Protein AF-A0A7S2YYC4-F1 (afdb_monomer_lite)

pLDDT: mean 82.04, std 24.03, range [25.41, 98.5]

InterPro domains:
  IPR001333 Peptidase M32, carboxypeptidase Taq [PF02074] (54-219)
  IPR001333 Peptidase M32, carboxypeptidase Taq [PS52034] (47-220)
  IPR001333 Peptidase M32, carboxypeptidase Taq [PTHR34217] (48-219)

Structure (mmCIF, N/CA/C/O backbone):
data_AF-A0A7S2YYC4-F1
#
_entry.id   AF-A0A7S2YYC4-F1
#
loop_
_atom_site.group_PDB
_atom_site.id
_atom_site.type_symbol
_atom_site.label_atom_id
_atom_site.label_alt_id
_atom_site.label_comp_id
_atom_site.label_asym_id
_atom_site.label_entity_id
_atom_site.label_seq_id
_atom_site.pdbx_PDB_ins_code
_atom_site.Cartn_x
_atom_site.Cartn_y
_atom_site.Cartn_z
_atom_site.occupancy
_atom_site.B_iso_or_equiv
_atom_site.auth_seq_id
_atom_site.auth_comp_id
_atom_site.auth_asym_id
_atom_site.auth_atom_id
_atom_site.pdbx_PDB_model_num
ATOM 1 N N . VAL A 1 1 ? 45.927 23.147 9.021 1.00 36.34 1 VAL A N 1
ATOM 2 C CA . VAL A 1 1 ? 46.409 24.512 9.359 1.00 36.34 1 VAL A CA 1
ATOM 3 C C . VAL A 1 1 ? 45.227 25.471 9.289 1.00 36.34 1 VAL A C 1
ATOM 5 O O . VAL A 1 1 ? 44.329 25.229 8.495 1.00 36.34 1 VAL A O 1
ATOM 8 N N . MET A 1 2 ? 45.179 26.473 10.170 1.00 29.84 2 MET A N 1
ATOM 9 C CA . MET A 1 2 ? 44.038 27.381 10.379 1.00 29.84 2 MET A CA 1
ATOM 10 C C . MET A 1 2 ? 43.649 28.189 9.128 1.00 29.84 2 MET A C 1
ATOM 12 O O . MET A 1 2 ? 44.535 28.667 8.423 1.00 29.84 2 MET A O 1
ATOM 16 N N . ARG A 1 3 ? 42.357 28.521 8.991 1.00 30.14 3 ARG A N 1
ATOM 17 C CA . ARG A 1 3 ? 41.857 29.881 9.302 1.00 30.14 3 ARG A CA 1
ATOM 18 C C . ARG A 1 3 ? 40.328 29.935 9.373 1.00 30.14 3 ARG A C 1
ATOM 20 O O . ARG A 1 3 ? 39.638 29.470 8.475 1.00 30.14 3 ARG A O 1
ATOM 27 N N . LEU A 1 4 ? 39.828 30.546 10.447 1.00 29.12 4 LEU A N 1
ATOM 28 C CA . LEU A 1 4 ? 38.462 31.057 10.536 1.00 29.12 4 LEU A CA 1
ATOM 29 C C . LEU A 1 4 ? 38.316 32.258 9.588 1.00 29.12 4 LEU A C 1
ATOM 31 O O . LEU A 1 4 ? 39.296 32.967 9.365 1.00 29.12 4 LEU A O 1
ATOM 35 N N . HIS A 1 5 ? 37.087 32.563 9.172 1.00 33.62 5 HIS A N 1
ATOM 36 C CA . HIS A 1 5 ? 36.616 33.949 9.142 1.00 33.62 5 HIS A CA 1
ATOM 37 C C . HIS A 1 5 ? 35.210 34.019 9.739 1.00 33.62 5 HIS A C 1
ATOM 39 O O . HIS A 1 5 ? 34.365 33.165 9.485 1.00 33.62 5 HIS A O 1
ATOM 45 N N . CYS A 1 6 ? 35.007 35.029 10.578 1.00 26.53 6 CYS A N 1
ATOM 46 C CA . CYS A 1 6 ? 33.768 35.329 11.280 1.00 26.53 6 CYS A CA 1
ATOM 47 C C . CYS A 1 6 ? 33.221 36.646 10.724 1.00 26.53 6 CYS A C 1
ATOM 49 O O . CYS A 1 6 ? 33.998 37.579 10.528 1.00 26.53 6 CYS A O 1
ATOM 51 N N . VAL A 1 7 ? 31.907 36.733 10.511 1.00 32.28 7 VAL A N 1
ATOM 52 C CA . VAL A 1 7 ? 31.201 38.004 10.304 1.00 32.28 7 VAL A CA 1
ATOM 53 C C . VAL A 1 7 ? 29.908 37.958 11.116 1.00 32.28 7 VAL A C 1
ATOM 55 O O . VAL A 1 7 ? 28.999 37.188 10.819 1.00 32.28 7 VAL A O 1
ATOM 58 N N . ALA A 1 8 ? 29.854 38.780 12.161 1.00 29.33 8 ALA A N 1
ATOM 59 C CA . ALA A 1 8 ? 28.621 39.197 12.828 1.00 29.33 8 ALA A CA 1
ATOM 60 C C . ALA A 1 8 ? 28.093 40.471 12.112 1.00 29.33 8 ALA A C 1
ATOM 62 O O . ALA A 1 8 ? 28.778 40.987 11.234 1.00 29.33 8 ALA A O 1
ATOM 63 N N . THR A 1 9 ? 26.928 41.076 12.344 1.00 29.73 9 THR A N 1
ATOM 64 C CA . THR A 1 9 ? 25.902 41.070 13.410 1.00 29.73 9 THR A CA 1
ATOM 65 C C . THR A 1 9 ? 24.677 41.790 12.821 1.00 29.73 9 THR A C 1
ATOM 67 O O . THR A 1 9 ? 24.881 42.760 12.095 1.00 29.73 9 THR A O 1
ATOM 70 N N . ALA A 1 10 ? 23.443 41.465 13.230 1.00 28.61 10 ALA A N 1
ATOM 71 C CA . ALA A 1 10 ? 22.351 42.455 13.271 1.00 28.61 10 ALA A CA 1
ATOM 72 C C . ALA A 1 10 ? 21.229 42.022 14.234 1.00 28.61 10 ALA A C 1
ATOM 74 O O . ALA A 1 10 ? 20.498 41.072 13.970 1.00 28.61 10 ALA A O 1
ATOM 75 N N . THR A 1 11 ? 21.091 42.731 15.354 1.00 32.44 11 THR A N 1
ATOM 76 C CA . THR A 1 11 ? 20.020 42.564 16.353 1.00 32.44 11 THR A CA 1
ATOM 77 C C . THR A 1 11 ? 18.999 43.693 16.273 1.00 32.44 11 THR A C 1
ATOM 79 O O . THR A 1 11 ? 19.399 44.848 16.375 1.00 32.44 11 THR A O 1
ATOM 82 N N . THR A 1 12 ? 17.706 43.363 16.261 1.00 33.41 12 THR A N 1
ATOM 83 C CA . THR A 1 12 ? 16.570 44.179 16.752 1.00 33.41 12 THR A CA 1
ATOM 84 C C . THR A 1 12 ? 15.340 43.263 16.883 1.00 33.41 12 THR A C 1
ATOM 86 O O . THR A 1 12 ? 15.247 42.269 16.174 1.00 33.41 12 THR A O 1
ATOM 89 N N . ALA A 1 13 ? 14.327 43.510 17.716 1.00 30.62 13 ALA A N 1
ATOM 90 C CA . ALA A 1 13 ? 14.263 44.098 19.059 1.00 30.62 13 ALA A CA 1
ATOM 91 C C . ALA A 1 13 ? 12.915 43.639 19.670 1.00 30.62 13 ALA A C 1
ATOM 93 O O . ALA A 1 13 ? 11.913 43.599 18.958 1.00 30.62 13 ALA A O 1
ATOM 94 N N . TRP A 1 14 ? 12.860 43.285 20.959 1.00 25.41 14 TRP A N 1
ATOM 95 C CA . TRP A 1 14 ? 11.642 42.764 21.608 1.00 25.41 14 TRP A CA 1
ATOM 96 C C . TRP A 1 14 ? 11.143 43.736 22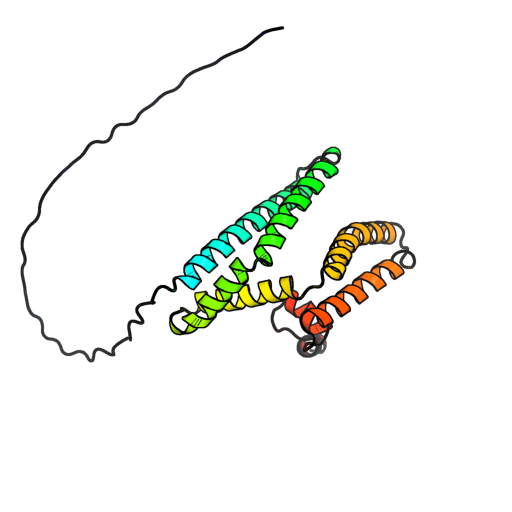.683 1.00 25.41 14 TRP A C 1
ATOM 98 O O . TRP A 1 14 ? 11.803 43.900 23.706 1.00 25.41 14 TRP A O 1
ATOM 108 N N . ALA A 1 15 ? 9.993 44.381 22.458 1.00 32.22 15 ALA A N 1
ATOM 109 C CA . ALA A 1 15 ? 9.265 45.152 23.472 1.00 32.22 15 ALA A CA 1
ATOM 110 C C . ALA A 1 15 ? 7.799 45.387 23.055 1.00 32.22 15 ALA A C 1
ATOM 112 O O . ALA A 1 15 ? 7.530 45.822 21.939 1.00 32.22 15 ALA A O 1
ATOM 113 N N . GLY A 1 16 ? 6.857 45.138 23.969 1.00 31.20 16 GLY A N 1
ATOM 114 C CA . GLY A 1 16 ? 5.421 45.380 23.780 1.00 31.20 16 GLY A CA 1
ATOM 115 C C . GLY A 1 16 ? 4.655 45.080 25.071 1.00 31.20 16 GLY A C 1
ATOM 116 O O . GLY A 1 16 ? 4.413 43.920 25.396 1.00 31.20 16 GLY A O 1
ATOM 117 N N . THR A 1 17 ? 4.357 46.117 25.856 1.00 34.78 17 THR A N 1
ATOM 118 C CA . THR A 1 17 ? 4.034 45.991 27.292 1.00 34.78 17 THR A CA 1
ATOM 119 C C . THR A 1 17 ? 2.526 46.036 27.604 1.00 34.78 17 THR A C 1
ATOM 121 O O . THR A 1 17 ? 1.712 46.509 26.819 1.00 34.78 17 THR A O 1
ATOM 124 N N . ARG A 1 18 ? 2.170 45.525 28.791 1.00 36.78 18 ARG A N 1
ATOM 125 C CA . ARG A 1 18 ? 0.820 45.314 29.360 1.00 36.78 18 ARG A CA 1
ATOM 126 C C . ARG A 1 18 ? -0.117 46.543 29.383 1.00 36.78 18 ARG A C 1
ATOM 128 O O . ARG A 1 18 ? 0.307 47.623 29.781 1.00 36.78 18 ARG A O 1
ATOM 135 N N . ALA A 1 19 ? -1.420 46.295 29.182 1.00 31.44 19 ALA A N 1
ATOM 136 C CA . ALA A 1 19 ? -2.554 47.135 29.618 1.00 31.44 19 ALA A CA 1
ATOM 137 C C . ALA A 1 19 ? -3.697 46.257 30.211 1.00 31.44 19 ALA A C 1
ATOM 139 O O . ALA A 1 19 ? -3.603 45.030 30.154 1.00 31.44 19 ALA A O 1
ATOM 140 N N . VAL A 1 20 ? -4.679 46.843 30.926 1.00 34.19 20 VAL A N 1
ATOM 141 C CA . VAL A 1 20 ? -5.130 46.258 32.220 1.00 34.19 20 VAL A CA 1
ATOM 142 C C . VAL A 1 20 ? -6.570 46.652 32.698 1.00 34.19 20 VAL A C 1
ATOM 144 O O . VAL A 1 20 ? -6.900 47.830 32.694 1.00 34.19 20 VAL A O 1
ATOM 147 N N . LEU A 1 21 ? -7.333 45.671 33.247 1.00 30.92 21 LEU A N 1
ATOM 148 C CA . LEU A 1 21 ? -8.484 45.732 34.216 1.00 30.92 21 LEU A CA 1
ATOM 149 C C . LEU A 1 21 ? -9.978 46.003 33.830 1.00 30.92 21 LEU A C 1
ATOM 151 O O . LEU A 1 21 ? -10.300 46.961 33.147 1.00 30.92 21 LEU A O 1
ATOM 155 N N . ARG A 1 22 ? -10.854 45.229 34.531 1.00 31.64 22 ARG A N 1
ATOM 156 C CA . ARG A 1 22 ? -12.255 45.454 35.037 1.00 31.64 22 ARG A CA 1
ATOM 157 C C . ARG A 1 22 ? -13.389 45.666 33.997 1.00 31.64 22 ARG A C 1
ATOM 159 O O . ARG A 1 22 ? -13.248 46.480 33.107 1.00 31.64 22 ARG A O 1
ATOM 166 N N . SER A 1 23 ? -14.516 44.931 33.969 1.00 32.03 23 SER A N 1
ATOM 167 C CA . SER A 1 23 ? -15.493 44.422 34.978 1.00 32.03 23 SER A CA 1
ATOM 168 C C . SER A 1 23 ? -16.627 45.403 35.334 1.00 32.03 23 SER A C 1
ATOM 170 O O . SER A 1 23 ? -16.344 46.391 36.005 1.00 32.03 23 SER A O 1
ATOM 172 N N . ALA A 1 24 ? -17.885 45.086 34.950 1.00 33.00 24 ALA A N 1
ATOM 173 C CA . ALA A 1 24 ? -19.096 45.063 35.811 1.00 33.00 24 ALA A CA 1
ATOM 174 C C . ALA A 1 24 ? -20.453 45.040 35.044 1.00 33.00 24 ALA A C 1
ATOM 176 O O . ALA A 1 24 ? -20.577 45.585 33.955 1.00 33.00 24 ALA A O 1
ATOM 177 N N . ALA A 1 25 ? -21.478 44.500 35.725 1.00 32.34 25 ALA A N 1
ATOM 178 C CA . ALA A 1 25 ? -22.917 44.836 35.662 1.00 32.34 25 ALA A CA 1
ATOM 179 C C . ALA A 1 25 ? -23.814 44.438 34.453 1.00 32.34 25 ALA A C 1
ATOM 181 O O . ALA A 1 25 ? -23.958 45.135 33.456 1.00 32.34 25 ALA A O 1
ATOM 182 N N . THR A 1 26 ? -24.569 43.359 34.693 1.00 35.62 26 THR A N 1
ATOM 183 C CA . THR A 1 26 ? -26.006 43.137 34.402 1.00 35.62 26 THR A CA 1
ATOM 184 C C . THR A 1 26 ? -26.870 44.284 33.856 1.00 35.62 26 THR A C 1
ATOM 186 O O . THR A 1 26 ? -26.987 45.322 34.500 1.00 35.62 26 THR A O 1
ATOM 189 N N . LEU A 1 27 ? -27.733 43.944 32.887 1.00 33.28 27 LEU A N 1
ATOM 190 C CA . LEU A 1 27 ? -29.157 44.324 32.891 1.00 33.28 27 LEU A CA 1
ATOM 191 C C . LEU A 1 27 ? -30.015 43.217 32.243 1.00 33.28 27 LEU A C 1
ATOM 193 O O . LEU A 1 27 ? -29.684 42.702 31.178 1.00 33.28 27 LEU A O 1
ATOM 197 N N . ARG A 1 28 ? -31.127 42.838 32.890 1.00 35.00 28 ARG A N 1
ATOM 198 C CA . ARG A 1 28 ? -32.171 41.988 32.285 1.00 35.00 28 ARG A CA 1
ATOM 199 C C . ARG A 1 28 ? -33.061 42.857 31.398 1.00 35.00 28 ARG A C 1
ATOM 201 O O . ARG A 1 28 ? -33.420 43.949 31.828 1.00 35.00 28 ARG A O 1
ATOM 208 N N . ASN A 1 29 ? -33.584 42.309 30.300 1.00 34.03 29 ASN A N 1
ATOM 209 C CA . ASN A 1 29 ? -35.021 42.452 30.061 1.00 34.03 29 ASN A CA 1
ATOM 210 C C . ASN A 1 29 ? -35.627 41.326 29.215 1.00 34.03 29 ASN A C 1
ATOM 212 O O . ASN A 1 29 ? -34.929 40.545 28.574 1.00 34.03 29 ASN A O 1
ATOM 216 N N . ASN A 1 30 ? -36.944 41.196 29.342 1.00 41.22 30 ASN A N 1
ATOM 217 C CA . ASN A 1 30 ? -37.712 39.981 29.097 1.00 41.22 30 ASN A CA 1
ATOM 218 C C . ASN A 1 30 ? -38.560 40.108 27.823 1.00 41.22 30 ASN A C 1
ATOM 220 O O . ASN A 1 30 ? -39.430 40.973 27.764 1.00 41.22 30 ASN A O 1
ATOM 224 N N . VAL A 1 31 ? -38.364 39.223 26.840 1.00 39.03 31 VAL A N 1
ATOM 225 C CA . VAL A 1 31 ? -39.266 39.091 25.684 1.00 39.03 31 VAL A CA 1
ATOM 226 C C . VAL A 1 31 ? -39.695 37.634 25.545 1.00 39.03 31 VAL A C 1
ATOM 228 O O . VAL A 1 31 ? -38.980 36.796 24.999 1.00 39.03 31 VAL A O 1
ATOM 231 N N . ARG A 1 32 ? -40.905 37.334 26.029 1.00 42.84 32 ARG A N 1
ATOM 232 C CA . ARG A 1 32 ? -41.614 36.100 25.682 1.00 42.84 32 ARG A CA 1
ATOM 233 C C . ARG A 1 32 ? -42.091 36.201 24.234 1.00 42.84 32 ARG A C 1
ATOM 235 O O . ARG A 1 32 ? -42.957 37.014 23.935 1.00 42.84 32 ARG A O 1
ATOM 242 N N . SER A 1 33 ? -41.590 35.331 23.366 1.00 40.22 33 SER A N 1
ATOM 243 C CA . SER A 1 33 ? -42.214 35.041 22.076 1.00 40.22 33 SER A CA 1
ATOM 244 C C . SER A 1 33 ? -42.166 33.539 21.842 1.00 40.22 33 SER A C 1
ATOM 246 O O . SER A 1 33 ? -41.090 32.942 21.802 1.00 40.22 33 SER A O 1
ATOM 248 N N . GLY A 1 34 ? -43.341 32.917 21.757 1.00 46.34 34 GLY A N 1
ATOM 249 C CA . GLY A 1 34 ? -43.451 31.493 21.483 1.00 46.34 34 GLY A CA 1
ATOM 250 C C . GLY A 1 34 ? -42.985 31.195 20.064 1.00 46.34 34 GLY A C 1
ATOM 251 O O . GLY A 1 34 ? -43.610 31.617 19.095 1.00 46.34 34 GLY A O 1
ATOM 252 N N . ARG A 1 35 ? -41.911 30.420 19.940 1.00 40.19 35 ARG A N 1
ATOM 253 C CA . ARG A 1 35 ? -41.605 29.653 18.734 1.00 40.19 35 ARG A CA 1
ATOM 254 C C . ARG A 1 35 ? -41.469 28.201 19.146 1.00 40.19 35 ARG A C 1
ATOM 256 O O . ARG A 1 35 ? -40.849 27.916 20.170 1.00 40.19 35 ARG A O 1
ATOM 263 N N . HIS A 1 36 ? -42.030 27.296 18.348 1.00 37.94 36 HIS A N 1
ATOM 264 C CA . HIS A 1 36 ? -41.723 25.879 18.472 1.00 37.94 36 HIS A CA 1
ATOM 265 C C . HIS A 1 36 ? -40.222 25.710 18.257 1.00 37.94 36 HIS A C 1
ATOM 267 O O . HIS A 1 36 ? -39.730 25.784 17.131 1.00 37.94 36 HIS A O 1
ATOM 273 N N . PHE A 1 37 ? -39.495 25.519 19.355 1.00 40.72 37 PHE A N 1
ATOM 274 C CA . PHE A 1 37 ? -38.118 25.076 19.309 1.00 40.72 37 PHE A CA 1
ATOM 275 C C . PHE A 1 37 ? -38.171 23.621 18.854 1.00 40.72 37 PHE A C 1
ATOM 277 O O . PHE A 1 37 ? -38.292 22.707 19.669 1.00 40.72 37 PHE A O 1
ATOM 284 N N . VAL A 1 38 ? -38.145 23.410 17.532 1.00 46.41 38 VAL A N 1
ATOM 285 C CA . VAL A 1 38 ? -37.689 22.136 16.984 1.00 46.41 38 VAL A CA 1
ATOM 286 C C . VAL A 1 38 ? -36.325 21.946 17.613 1.00 46.41 38 VAL A C 1
ATOM 288 O O . VAL A 1 38 ? -35.406 22.717 17.341 1.00 46.41 38 VAL A O 1
ATOM 291 N N . ALA A 1 39 ? -36.234 20.995 18.537 1.00 39.16 39 ALA A N 1
ATOM 292 C CA . ALA A 1 39 ? -34.983 20.668 19.175 1.00 39.16 39 ALA A CA 1
ATOM 293 C C . ALA A 1 39 ? -34.106 20.034 18.100 1.00 39.16 39 ALA A C 1
ATOM 295 O O . ALA A 1 39 ? -34.096 18.814 17.935 1.00 39.16 39 ALA A O 1
ATOM 296 N N . THR A 1 40 ? -33.377 20.876 17.361 1.00 43.28 40 THR A N 1
ATOM 297 C CA . THR A 1 40 ? -32.161 20.471 16.674 1.00 43.28 40 THR A CA 1
ATOM 298 C C . THR A 1 40 ? -31.332 19.828 17.761 1.00 43.28 40 THR A C 1
ATOM 300 O O . THR A 1 40 ? -30.818 20.517 18.647 1.00 43.28 40 THR A O 1
ATOM 303 N N . ARG A 1 41 ? -31.329 18.494 17.778 1.00 44.22 41 ARG A N 1
ATOM 304 C CA . ARG A 1 41 ? -30.607 17.716 18.767 1.00 44.22 41 ARG A CA 1
ATOM 305 C C . ARG A 1 41 ? -29.158 18.102 18.556 1.00 44.22 41 ARG A C 1
ATOM 307 O O . ARG A 1 41 ? -28.543 17.652 17.595 1.00 44.22 41 ARG A O 1
ATOM 314 N N . SER A 1 42 ? -28.656 18.985 19.416 1.00 44.97 42 SER A N 1
ATOM 315 C CA . SER A 1 42 ? -27.232 19.227 19.528 1.00 44.97 42 SER A CA 1
ATOM 316 C C . SER A 1 42 ? -26.666 17.901 19.997 1.00 44.97 42 SER A C 1
ATOM 318 O O . SER A 1 42 ? -26.679 17.580 21.186 1.00 44.97 42 SER A O 1
ATOM 320 N N . VAL A 1 43 ? -26.279 17.077 19.025 1.00 50.16 43 VAL A N 1
ATOM 321 C CA . VAL A 1 43 ? -25.333 16.004 19.243 1.00 50.16 43 VAL A CA 1
ATOM 322 C C . VAL A 1 43 ? -24.064 16.755 19.594 1.00 50.16 43 VAL A C 1
ATOM 324 O O . VAL A 1 43 ? -23.311 17.183 18.723 1.00 50.16 43 VAL A O 1
ATOM 327 N N . ALA A 1 44 ? -23.906 17.026 20.890 1.00 43.91 44 ALA A N 1
ATOM 328 C CA . ALA A 1 44 ? -22.631 17.419 21.435 1.00 43.91 44 ALA A CA 1
ATOM 329 C C . ALA A 1 44 ? -21.693 16.282 21.046 1.00 43.91 44 ALA A C 1
ATOM 331 O O . ALA A 1 44 ? -21.815 15.189 21.595 1.00 43.91 44 ALA A O 1
ATOM 332 N N . MET A 1 45 ? -20.869 16.529 20.025 1.00 51.75 45 MET A N 1
ATOM 333 C CA . MET A 1 45 ? -19.879 15.591 19.513 1.00 51.75 45 MET A CA 1
ATOM 334 C C . MET A 1 45 ? -19.027 15.180 20.707 1.00 51.75 45 MET A C 1
ATOM 336 O O . MET A 1 45 ? -18.176 15.947 21.167 1.00 51.75 45 MET A O 1
ATOM 340 N N . THR A 1 46 ? -19.325 14.016 21.279 1.00 54.59 46 THR A N 1
ATOM 341 C CA . THR A 1 46 ? -18.555 13.446 22.376 1.00 54.59 46 THR A CA 1
ATOM 342 C C . THR A 1 46 ? -17.230 13.065 21.765 1.00 54.59 46 THR A C 1
ATOM 344 O O . THR A 1 46 ? -17.141 12.081 21.040 1.00 54.59 46 THR A O 1
ATOM 347 N N . GLN A 1 47 ? -16.253 13.945 21.969 1.00 68.62 47 GLN A N 1
ATOM 348 C CA . GLN A 1 47 ? -15.017 13.998 21.210 1.00 68.62 47 GLN A CA 1
ATOM 349 C C . GLN A 1 47 ? -14.210 12.720 21.471 1.00 68.62 47 GLN A C 1
ATOM 351 O O . GLN A 1 47 ? -13.471 12.660 22.455 1.00 68.62 47 GLN A O 1
ATOM 356 N N . SER A 1 48 ? -14.408 11.715 20.613 1.00 85.88 48 SER A N 1
ATOM 357 C CA . SER A 1 48 ? -13.864 10.363 20.752 1.00 85.88 48 SER A CA 1
ATOM 358 C C . SER A 1 48 ? -12.360 10.422 20.985 1.00 85.88 48 SER A C 1
ATOM 360 O O . SER A 1 48 ? -11.605 10.934 20.154 1.00 85.88 48 SER A O 1
ATOM 362 N N . GLU A 1 49 ? -11.923 9.938 22.145 1.00 91.31 49 GLU A N 1
ATOM 363 C CA . GLU A 1 49 ? -10.508 9.967 22.515 1.00 91.31 49 GLU A CA 1
ATOM 364 C C . GLU A 1 49 ? -9.728 8.963 21.659 1.00 91.31 49 GLU A C 1
ATOM 366 O O . GLU A 1 49 ? -8.644 9.274 21.166 1.00 91.31 49 GLU A O 1
ATOM 371 N N . ALA A 1 50 ? -10.337 7.805 21.373 1.00 92.81 50 ALA A N 1
ATOM 372 C CA . ALA A 1 50 ? -9.791 6.827 20.441 1.00 92.81 50 ALA A CA 1
ATOM 373 C C . ALA A 1 50 ? -9.598 7.419 19.033 1.00 92.81 50 ALA A C 1
ATOM 375 O O . ALA A 1 50 ? -8.538 7.236 18.430 1.00 92.81 50 ALA A O 1
ATOM 376 N N . TYR A 1 51 ? -10.572 8.185 18.525 1.00 96.31 51 TYR A N 1
ATOM 377 C CA . TYR A 1 51 ? -10.458 8.840 17.222 1.00 96.31 51 TYR A CA 1
ATOM 378 C C . TYR A 1 51 ? -9.399 9.951 17.193 1.00 96.31 51 TYR A C 1
ATOM 380 O O . TYR A 1 51 ? -8.675 10.051 16.203 1.00 96.31 51 TYR A O 1
ATOM 388 N N . LYS A 1 52 ? -9.242 10.758 18.255 1.00 96.12 52 LYS A N 1
ATOM 389 C CA . LYS A 1 52 ? -8.153 11.759 18.328 1.00 96.12 52 LYS A CA 1
ATOM 390 C C . LYS A 1 52 ? -6.787 11.098 18.190 1.00 96.12 52 LYS A C 1
ATOM 392 O O . LYS A 1 52 ? -6.004 11.493 17.331 1.00 96.12 52 LYS A O 1
ATOM 397 N N . LEU A 1 53 ? -6.540 10.066 18.997 1.00 97.44 53 LEU A N 1
ATOM 398 C CA . LEU A 1 53 ? -5.275 9.333 19.013 1.00 97.44 53 LEU A CA 1
ATOM 399 C C . LEU A 1 53 ? -5.023 8.611 17.679 1.00 97.44 53 LEU A C 1
ATOM 401 O O . LEU A 1 53 ? -3.894 8.596 17.186 1.00 97.44 53 LEU A O 1
ATOM 405 N N . LEU A 1 54 ? -6.073 8.070 17.047 1.00 98.06 54 LEU A N 1
ATOM 406 C CA . LEU A 1 54 ? -6.004 7.548 15.680 1.00 98.06 54 LEU A CA 1
ATOM 407 C C . LEU A 1 54 ? -5.628 8.647 14.674 1.00 98.06 54 LEU A C 1
ATOM 409 O O . LEU A 1 54 ? -4.736 8.448 13.855 1.00 98.06 54 LEU A O 1
ATOM 413 N N . ALA A 1 55 ? -6.282 9.808 14.730 1.00 97.94 55 ALA A N 1
ATOM 414 C CA . ALA A 1 55 ? -6.026 10.920 13.822 1.00 97.94 55 ALA A CA 1
ATOM 415 C C . ALA A 1 55 ? -4.614 11.508 13.992 1.00 97.94 55 ALA A C 1
ATOM 417 O O . ALA A 1 55 ? -4.038 11.990 13.019 1.00 97.94 55 ALA A O 1
ATOM 418 N N . GLU A 1 56 ? -4.039 11.467 15.195 1.00 98.00 56 GLU A N 1
ATOM 419 C CA . GLU A 1 56 ? -2.636 11.818 15.449 1.00 98.00 56 GLU A CA 1
ATOM 420 C C . GLU A 1 56 ? -1.671 10.801 14.824 1.00 98.00 56 GLU A C 1
ATOM 422 O O . GLU A 1 56 ? -0.792 11.196 14.059 1.00 98.00 56 GLU A O 1
ATOM 427 N N . GLU A 1 57 ? -1.879 9.497 15.042 1.00 98.12 57 GLU A N 1
ATOM 428 C CA . GLU A 1 57 ? -1.060 8.442 14.421 1.00 98.12 57 GLU A CA 1
ATOM 429 C C . GLU A 1 57 ? -1.123 8.494 12.881 1.00 98.12 57 GLU A C 1
ATOM 431 O O . GLU A 1 57 ? -0.096 8.384 12.208 1.00 98.12 57 GLU A O 1
ATOM 436 N N . LEU A 1 58 ? -2.310 8.726 12.309 1.00 98.25 58 LEU A N 1
ATOM 437 C CA . LEU A 1 58 ? -2.490 8.874 10.862 1.00 98.25 58 LEU A CA 1
ATOM 438 C C . LEU A 1 58 ? -1.768 10.114 10.311 1.00 98.25 58 LEU A C 1
ATOM 440 O O . LEU A 1 58 ? -1.123 10.011 9.271 1.00 98.25 58 LEU A O 1
ATOM 444 N N . LYS A 1 59 ? -1.801 11.257 11.014 1.00 98.31 59 LYS A N 1
ATOM 445 C CA . LYS A 1 59 ? -1.044 12.463 10.620 1.00 98.31 59 LYS A CA 1
ATOM 446 C C . LYS A 1 59 ? 0.464 12.223 10.620 1.00 98.31 59 LYS A C 1
ATOM 448 O O . LYS A 1 59 ? 1.144 12.713 9.723 1.00 98.31 59 LYS A O 1
ATOM 453 N N . GLU A 1 60 ? 0.992 11.481 11.594 1.00 98.06 60 GLU A N 1
ATOM 454 C CA . GLU A 1 60 ? 2.417 11.126 11.621 1.00 98.06 60 GLU A CA 1
ATOM 455 C C . GLU A 1 60 ? 2.793 10.207 10.447 1.00 98.06 60 GLU A C 1
ATOM 457 O O . GLU A 1 60 ? 3.807 10.437 9.787 1.00 98.06 60 GLU A O 1
ATOM 462 N N . ILE A 1 61 ? 1.956 9.213 10.126 1.00 98.25 61 ILE A N 1
ATOM 463 C CA . ILE A 1 61 ? 2.144 8.342 8.954 1.00 98.25 61 ILE A CA 1
A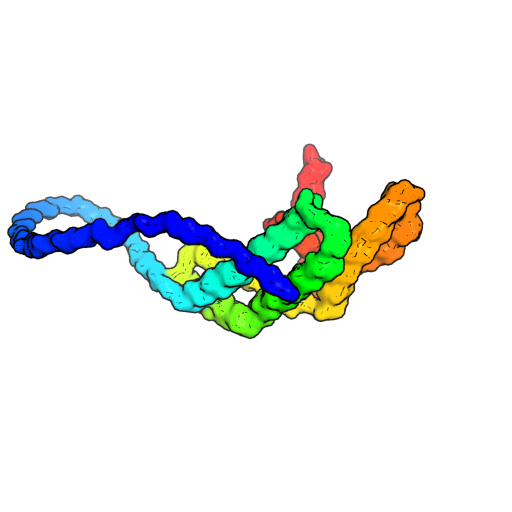TOM 464 C C . ILE A 1 61 ? 2.087 9.149 7.647 1.00 98.25 61 ILE A C 1
ATOM 466 O O . ILE A 1 61 ? 2.949 8.975 6.784 1.00 98.25 61 ILE A O 1
ATOM 470 N N . ASP A 1 62 ? 1.121 10.057 7.500 1.00 98.25 62 ASP A N 1
ATOM 471 C CA . ASP A 1 62 ? 0.977 10.886 6.300 1.00 98.25 62 ASP A CA 1
ATOM 472 C C . ASP A 1 62 ? 2.117 11.908 6.151 1.00 98.25 62 ASP A C 1
ATOM 474 O O . ASP A 1 62 ? 2.582 12.143 5.035 1.00 98.25 62 ASP A O 1
ATOM 478 N N . ALA A 1 63 ? 2.659 12.441 7.252 1.00 98.50 63 ALA A N 1
ATOM 479 C CA . ALA A 1 63 ? 3.864 13.271 7.218 1.00 98.50 63 ALA A CA 1
ATOM 480 C C . ALA A 1 63 ? 5.090 12.491 6.703 1.00 98.50 63 ALA A C 1
ATOM 482 O O . ALA A 1 63 ? 5.849 13.008 5.881 1.00 98.50 63 ALA A O 1
ATOM 483 N N . LEU A 1 64 ? 5.263 11.230 7.122 1.00 98.44 64 LEU A N 1
ATOM 484 C CA . LEU A 1 64 ? 6.329 10.355 6.616 1.00 98.44 64 LEU A CA 1
ATOM 485 C C . LEU A 1 64 ? 6.141 10.021 5.124 1.00 98.44 64 LEU A C 1
ATOM 487 O O . LEU A 1 64 ? 7.109 10.083 4.365 1.00 98.44 64 LEU A O 1
ATOM 491 N N . ASN A 1 65 ? 4.907 9.746 4.682 1.00 97.81 65 ASN A N 1
ATOM 492 C CA . ASN A 1 65 ? 4.582 9.569 3.257 1.00 97.81 65 ASN A CA 1
ATOM 493 C C . ASN A 1 65 ? 4.884 10.843 2.436 1.00 97.81 65 ASN A C 1
ATOM 495 O O . ASN A 1 65 ? 5.343 10.763 1.295 1.00 97.81 65 ASN A O 1
ATOM 499 N N . GLY A 1 66 ? 4.658 12.027 3.015 1.00 98.38 66 GLY A N 1
ATOM 500 C CA . GLY A 1 66 ? 5.011 13.313 2.410 1.00 98.38 66 GLY A CA 1
ATOM 501 C C . GLY A 1 66 ? 6.520 13.486 2.210 1.00 98.38 66 GLY A C 1
ATOM 502 O O . GLY A 1 66 ? 6.949 13.953 1.157 1.00 98.38 66 GLY A O 1
ATOM 503 N N . ILE A 1 67 ? 7.337 13.042 3.172 1.00 98.44 67 ILE A N 1
ATOM 504 C CA . ILE A 1 67 ? 8.803 13.028 3.036 1.00 98.44 67 ILE A CA 1
ATOM 505 C C . ILE A 1 67 ? 9.235 12.064 1.919 1.00 98.44 67 ILE A C 1
ATOM 507 O O . ILE A 1 67 ? 10.049 12.449 1.081 1.00 98.44 67 ILE A O 1
ATOM 511 N N . ASP A 1 68 ? 8.672 10.852 1.850 1.00 97.06 68 ASP A N 1
ATOM 512 C CA . ASP A 1 68 ? 8.991 9.890 0.778 1.00 97.06 68 ASP A CA 1
ATOM 513 C C . ASP A 1 68 ? 8.622 10.441 -0.611 1.00 97.06 68 ASP A C 1
ATOM 515 O O . ASP A 1 68 ? 9.402 10.345 -1.561 1.00 97.06 68 ASP A O 1
ATOM 519 N N . SER A 1 69 ? 7.486 11.139 -0.704 1.00 97.06 69 SER A N 1
ATOM 520 C CA . SER A 1 69 ? 7.047 11.822 -1.927 1.00 97.06 69 SER A CA 1
ATOM 521 C C . SER A 1 69 ? 8.040 12.901 -2.383 1.00 97.06 69 SER A C 1
ATOM 523 O O . SER A 1 69 ? 8.331 13.006 -3.575 1.00 97.06 69 SER A O 1
ATOM 525 N N . ILE A 1 70 ? 8.616 13.672 -1.451 1.00 97.75 70 ILE A N 1
ATOM 526 C CA . ILE A 1 70 ? 9.667 14.662 -1.751 1.00 97.75 70 ILE A CA 1
ATOM 527 C C . ILE A 1 70 ? 10.962 13.970 -2.205 1.00 97.75 70 ILE A C 1
ATOM 529 O O . ILE A 1 70 ? 11.588 14.426 -3.162 1.00 97.75 70 ILE A O 1
ATOM 533 N N . LEU A 1 71 ? 11.354 12.854 -1.575 1.00 94.19 71 LEU A N 1
ATOM 534 C CA . LEU A 1 71 ? 12.527 12.071 -1.992 1.00 94.19 71 LEU A CA 1
ATOM 535 C C . LEU A 1 71 ? 12.370 11.506 -3.411 1.00 94.19 71 LEU A C 1
ATOM 537 O O . LEU A 1 71 ? 13.342 11.506 -4.170 1.00 94.19 71 LEU A O 1
ATOM 541 N N . GLY A 1 72 ? 11.167 11.045 -3.768 1.00 91.00 72 GLY A N 1
ATOM 542 C CA . GLY A 1 72 ? 10.830 10.576 -5.114 1.00 91.00 72 GLY A CA 1
ATOM 543 C C . GLY A 1 72 ? 10.773 11.699 -6.154 1.00 91.00 72 GLY A C 1
ATOM 544 O O . GLY A 1 72 ? 11.262 11.522 -7.265 1.00 91.00 72 GLY A O 1
ATOM 545 N N . TRP A 1 73 ? 10.245 12.875 -5.800 1.00 95.50 73 TRP A N 1
ATOM 546 C CA . TRP A 1 73 ? 10.271 14.046 -6.683 1.00 95.50 73 TRP A CA 1
ATOM 547 C C . TRP A 1 73 ? 11.706 14.519 -6.964 1.00 95.50 73 TRP A C 1
ATOM 549 O O . TRP A 1 73 ? 12.081 14.700 -8.122 1.00 95.50 73 TRP A O 1
ATOM 559 N N . ASP A 1 74 ? 12.535 14.662 -5.925 1.00 96.25 74 ASP A N 1
ATOM 560 C CA . ASP A 1 74 ? 13.928 15.100 -6.076 1.00 96.25 74 ASP A CA 1
ATOM 561 C C . ASP A 1 74 ? 14.740 14.105 -6.921 1.00 96.25 74 ASP A C 1
ATOM 563 O O . ASP A 1 74 ? 15.527 14.523 -7.767 1.00 96.25 74 ASP A O 1
ATOM 567 N N . GLU A 1 75 ? 14.492 12.799 -6.753 1.00 88.69 75 GLU A N 1
ATOM 568 C CA . GLU A 1 75 ? 15.116 11.713 -7.526 1.00 88.69 75 GLU A CA 1
ATOM 569 C C . GLU A 1 75 ? 14.867 11.831 -9.036 1.00 88.69 75 GLU A C 1
ATOM 571 O O . GLU A 1 75 ? 15.746 11.483 -9.822 1.00 88.69 75 GLU A O 1
ATOM 576 N N . LEU A 1 76 ? 13.704 12.354 -9.436 1.00 86.31 76 LEU A N 1
ATOM 577 C CA . LEU A 1 76 ? 13.303 12.509 -10.837 1.00 86.31 76 LEU A CA 1
ATOM 578 C C . LEU A 1 76 ? 13.672 13.871 -11.449 1.00 86.31 76 LEU A C 1
ATOM 580 O O . LEU A 1 76 ? 13.715 13.980 -12.673 1.00 86.31 76 LEU A O 1
ATOM 584 N N . VAL A 1 77 ? 13.891 14.912 -10.634 1.00 92.25 77 VAL A N 1
ATOM 585 C CA . VAL A 1 77 ? 13.973 16.308 -11.117 1.00 92.25 77 VAL A CA 1
ATOM 586 C C . VAL A 1 77 ? 15.319 16.988 -10.840 1.00 92.25 77 VAL A C 1
ATOM 588 O O . VAL A 1 77 ? 15.780 17.774 -11.667 1.00 92.25 77 VAL A O 1
ATOM 591 N N . ILE A 1 78 ? 15.955 16.722 -9.694 1.00 94.44 78 ILE A N 1
ATOM 592 C CA . ILE A 1 78 ? 17.118 17.492 -9.203 1.00 94.44 78 ILE A CA 1
ATOM 593 C C . ILE A 1 78 ? 18.344 16.603 -8.943 1.00 94.44 78 ILE A C 1
ATOM 595 O O . ILE A 1 78 ? 19.490 17.048 -9.083 1.00 94.44 78 ILE A O 1
ATOM 599 N N . MET A 1 79 ? 18.125 15.352 -8.541 1.00 90.81 79 MET A N 1
ATOM 600 C CA . MET A 1 79 ? 19.176 14.457 -8.081 1.00 90.81 79 MET A CA 1
ATOM 601 C C . MET A 1 79 ? 20.187 14.134 -9.189 1.00 90.81 79 MET A C 1
ATOM 603 O O . MET A 1 79 ? 19.845 13.733 -10.297 1.00 90.81 79 MET A O 1
ATOM 607 N N . LYS A 1 80 ? 21.478 14.228 -8.857 1.00 91.94 80 LYS A N 1
ATOM 608 C CA . LYS A 1 80 ? 22.557 13.752 -9.732 1.00 91.94 80 LYS A CA 1
ATOM 609 C C . LYS A 1 80 ? 22.634 12.227 -9.695 1.00 91.94 80 LYS A C 1
ATOM 611 O O . LYS A 1 80 ? 22.626 11.646 -8.615 1.00 91.94 80 LYS A O 1
ATOM 616 N N . GLU A 1 81 ? 22.841 11.601 -10.849 1.00 85.50 81 GLU A N 1
ATOM 617 C CA . GLU A 1 81 ? 22.944 10.142 -11.031 1.00 85.50 81 GLU A CA 1
ATOM 618 C C . GLU A 1 81 ? 23.842 9.441 -9.988 1.00 85.50 81 GLU A C 1
ATOM 620 O O . GLU A 1 81 ? 23.447 8.453 -9.372 1.00 85.50 81 GLU A O 1
ATOM 625 N N . LYS A 1 82 ? 25.019 10.013 -9.686 1.00 92.12 82 LYS A N 1
ATOM 626 C CA . LYS A 1 82 ? 25.965 9.475 -8.685 1.00 92.12 82 LYS A CA 1
ATOM 627 C C . LYS A 1 82 ? 25.421 9.415 -7.245 1.00 92.12 82 LYS A C 1
ATOM 629 O O . LYS A 1 82 ? 26.044 8.778 -6.401 1.00 92.12 82 LYS A O 1
ATOM 634 N N . SER A 1 83 ? 24.285 10.049 -6.954 1.00 91.94 83 SER A N 1
ATOM 635 C CA . SER A 1 83 ? 23.613 10.004 -5.648 1.00 91.94 83 SER A CA 1
ATOM 636 C C . SER A 1 83 ? 22.589 8.869 -5.513 1.00 91.94 83 SER A C 1
ATOM 638 O O . SER A 1 83 ? 22.089 8.661 -4.406 1.00 91.94 83 SER A O 1
ATOM 640 N N . ALA A 1 84 ? 22.299 8.111 -6.581 1.00 85.31 84 ALA A N 1
ATOM 641 C CA . ALA A 1 84 ? 21.245 7.090 -6.602 1.00 85.31 84 ALA A CA 1
ATOM 642 C C . ALA A 1 84 ? 21.339 6.076 -5.445 1.00 85.31 84 ALA A C 1
ATOM 644 O O . ALA A 1 84 ? 20.342 5.806 -4.781 1.00 85.31 84 ALA A O 1
ATOM 645 N N . GLY A 1 85 ? 22.540 5.578 -5.120 1.00 87.12 85 GLY A N 1
ATOM 646 C CA . GLY A 1 85 ? 22.729 4.645 -3.998 1.00 87.12 85 GLY A CA 1
ATOM 647 C C . GLY A 1 85 ? 22.380 5.242 -2.626 1.00 87.12 85 GLY A C 1
ATOM 648 O O . GLY A 1 85 ? 21.805 4.560 -1.780 1.00 87.12 85 GLY A O 1
ATOM 649 N N . SER A 1 86 ? 22.660 6.534 -2.417 1.00 93.25 86 SER A N 1
ATOM 650 C CA . SER A 1 86 ? 22.300 7.246 -1.182 1.00 93.25 86 SER A CA 1
ATOM 651 C C . SER A 1 86 ? 20.786 7.469 -1.090 1.00 93.25 86 SER A C 1
ATOM 653 O O . SER A 1 86 ? 20.181 7.217 -0.048 1.00 93.25 86 SER A O 1
ATOM 655 N N . ARG A 1 87 ? 20.145 7.850 -2.204 1.00 93.50 87 ARG A N 1
ATOM 656 C CA . ARG A 1 87 ? 18.684 8.005 -2.288 1.00 93.50 87 ARG A CA 1
ATOM 657 C C . ARG A 1 87 ? 17.944 6.689 -2.070 1.00 93.50 87 ARG A C 1
ATOM 659 O O . ARG A 1 87 ? 16.980 6.660 -1.309 1.00 93.50 87 ARG A O 1
ATOM 666 N N . ALA A 1 88 ? 18.426 5.597 -2.661 1.00 87.06 88 ALA A N 1
ATOM 667 C CA . ALA A 1 88 ? 17.879 4.264 -2.439 1.00 87.06 88 ALA A CA 1
ATOM 668 C C . ALA A 1 88 ? 17.933 3.873 -0.950 1.00 87.06 88 ALA A C 1
ATOM 670 O O . ALA A 1 88 ? 16.932 3.411 -0.406 1.00 87.06 88 ALA A O 1
ATOM 671 N N . ALA A 1 89 ? 19.053 4.136 -0.265 1.00 89.62 89 ALA A N 1
ATOM 672 C CA . ALA A 1 89 ? 19.181 3.889 1.172 1.00 89.62 89 ALA A CA 1
ATOM 673 C C . ALA A 1 89 ? 18.224 4.756 2.019 1.00 89.62 89 ALA A C 1
ATOM 675 O O . ALA A 1 89 ? 17.599 4.242 2.946 1.00 89.62 89 ALA A O 1
ATOM 676 N N . GLN A 1 90 ? 18.058 6.042 1.679 1.00 94.88 90 GLN A N 1
ATOM 677 C CA . GLN A 1 90 ? 17.101 6.947 2.338 1.00 94.88 90 GLN A CA 1
ATOM 678 C C . GLN A 1 90 ? 15.660 6.428 2.227 1.00 94.88 90 GLN A C 1
ATOM 680 O O . GLN A 1 90 ? 14.978 6.283 3.243 1.00 94.88 90 GLN A O 1
ATOM 685 N N . LYS A 1 91 ? 15.215 6.102 1.006 1.00 92.50 91 LYS A N 1
ATOM 686 C CA . LYS A 1 91 ? 13.859 5.597 0.741 1.00 92.50 91 LYS A CA 1
ATOM 687 C C . LYS A 1 91 ? 13.626 4.233 1.392 1.00 92.50 91 LYS A C 1
ATOM 689 O O . LYS A 1 91 ? 12.586 4.031 2.006 1.00 92.50 91 LYS A O 1
ATOM 694 N N . ALA A 1 92 ? 14.600 3.321 1.348 1.00 89.50 92 ALA A N 1
ATOM 695 C CA . ALA A 1 92 ? 14.492 2.011 1.996 1.00 89.50 92 ALA A CA 1
ATOM 696 C C . ALA A 1 92 ? 14.347 2.115 3.528 1.00 89.50 92 ALA A C 1
ATOM 698 O O . ALA A 1 92 ? 13.500 1.440 4.118 1.00 89.50 92 ALA A O 1
ATOM 699 N N . ALA A 1 93 ? 15.130 2.987 4.174 1.00 94.56 93 ALA A N 1
ATOM 700 C CA . ALA A 1 93 ? 15.022 3.227 5.612 1.00 94.56 93 ALA A CA 1
ATOM 701 C C . ALA A 1 93 ? 13.658 3.834 5.988 1.00 94.56 93 ALA A C 1
ATOM 703 O O . ALA A 1 93 ? 13.001 3.353 6.913 1.00 94.56 93 ALA A O 1
ATOM 704 N N . LEU A 1 94 ? 13.201 4.844 5.240 1.00 95.75 94 LEU A N 1
ATOM 705 C CA . LEU A 1 94 ? 11.916 5.504 5.473 1.00 95.75 94 LEU A CA 1
ATOM 706 C C . LEU A 1 94 ? 10.724 4.563 5.228 1.00 95.75 94 LEU A C 1
ATOM 708 O O . LEU A 1 94 ? 9.820 4.493 6.061 1.00 95.75 94 LEU A O 1
ATOM 712 N N . ALA A 1 95 ? 10.753 3.776 4.150 1.00 92.25 95 ALA A N 1
ATOM 713 C CA . ALA A 1 95 ? 9.727 2.783 3.837 1.00 92.25 95 ALA A CA 1
ATOM 714 C C . ALA A 1 95 ? 9.581 1.724 4.944 1.00 92.25 95 ALA A C 1
ATOM 716 O O . ALA A 1 95 ? 8.459 1.328 5.260 1.00 92.25 95 ALA A O 1
ATOM 717 N N . SER A 1 96 ? 10.685 1.311 5.580 1.00 92.44 96 SER A N 1
ATOM 718 C CA . SER A 1 96 ? 10.650 0.404 6.736 1.00 92.44 96 SER A CA 1
ATOM 719 C C . SER A 1 96 ? 9.911 1.025 7.930 1.00 92.44 96 SER A C 1
ATOM 721 O O . SER A 1 96 ? 9.027 0.387 8.500 1.00 92.44 96 SER A O 1
ATOM 723 N N . VAL A 1 97 ? 10.190 2.293 8.262 1.00 97.00 97 VAL A N 1
ATOM 724 C CA . VAL A 1 97 ? 9.502 3.021 9.349 1.00 97.00 97 VAL A CA 1
ATOM 725 C C . VAL A 1 97 ? 8.010 3.209 9.046 1.00 97.00 97 VAL A C 1
ATOM 727 O O . VAL A 1 97 ? 7.169 2.968 9.914 1.00 97.00 97 VAL A O 1
ATOM 730 N N . ILE A 1 98 ? 7.669 3.595 7.811 1.00 96.44 98 ILE A N 1
ATOM 731 C CA . ILE A 1 98 ? 6.277 3.742 7.357 1.00 96.44 98 ILE A CA 1
ATOM 732 C C . ILE A 1 98 ? 5.538 2.404 7.462 1.00 96.44 98 ILE A C 1
ATOM 734 O O . ILE A 1 98 ? 4.439 2.356 8.015 1.00 96.44 98 ILE A O 1
ATOM 738 N N . HIS A 1 99 ? 6.140 1.314 6.973 1.00 94.12 99 HIS A N 1
ATOM 739 C CA . HIS A 1 99 ? 5.536 -0.015 7.021 1.00 94.12 99 HIS A CA 1
ATOM 740 C C . HIS A 1 99 ? 5.283 -0.467 8.463 1.00 94.12 99 HIS A C 1
ATOM 742 O O . HIS A 1 99 ? 4.147 -0.807 8.783 1.00 94.12 99 HIS A O 1
ATOM 748 N N . GLN A 1 100 ? 6.292 -0.382 9.340 1.00 95.88 100 GLN A N 1
ATOM 749 C CA . GLN A 1 100 ? 6.178 -0.752 10.758 1.00 95.88 100 GLN A CA 1
ATOM 750 C C . GLN A 1 100 ? 5.039 -0.012 11.472 1.00 95.88 100 GLN A C 1
ATOM 752 O O . GLN A 1 100 ? 4.316 -0.617 12.25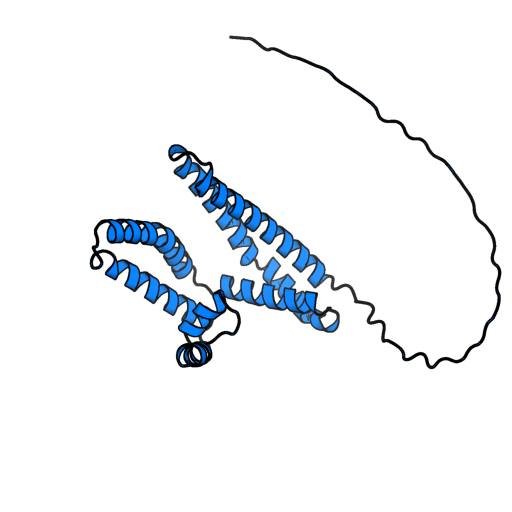9 1.00 95.88 100 GLN A O 1
ATOM 757 N N . ARG A 1 101 ? 4.838 1.284 11.190 1.00 97.38 101 ARG A N 1
ATOM 758 C CA . ARG A 1 101 ? 3.706 2.046 11.744 1.00 97.38 101 ARG A CA 1
ATOM 759 C C . ARG A 1 101 ? 2.366 1.608 11.153 1.00 97.38 101 ARG A C 1
ATOM 761 O O . ARG A 1 101 ? 1.432 1.346 11.913 1.00 97.38 101 ARG A O 1
ATOM 768 N N . GLN A 1 102 ? 2.292 1.462 9.827 1.00 96.94 102 GLN A N 1
ATOM 769 C CA . GLN A 1 102 ? 1.088 1.037 9.096 1.00 96.94 102 GLN A CA 1
ATOM 770 C C . GLN A 1 102 ? 0.606 -0.382 9.443 1.00 96.94 102 GLN A C 1
ATOM 772 O O . GLN A 1 102 ? -0.569 -0.674 9.232 1.00 96.94 102 GLN A O 1
ATOM 777 N N . THR A 1 103 ? 1.473 -1.249 9.972 1.00 96.06 103 THR A N 1
ATOM 778 C CA . THR A 1 103 ? 1.127 -2.605 10.440 1.00 96.06 103 THR A CA 1
ATOM 779 C C . THR A 1 103 ? 1.197 -2.767 11.962 1.00 96.06 103 THR A C 1
ATOM 781 O O . THR A 1 103 ? 1.026 -3.874 12.470 1.00 96.06 103 THR A O 1
ATOM 784 N N . SER A 1 104 ? 1.420 -1.683 12.715 1.00 97.69 104 SER A N 1
ATOM 785 C CA . SER A 1 104 ? 1.608 -1.754 14.168 1.00 97.69 104 SER A CA 1
ATOM 786 C C . SER A 1 104 ? 0.346 -2.190 14.923 1.00 97.69 104 SER A C 1
ATOM 788 O O . SER A 1 104 ? -0.768 -1.748 14.632 1.00 97.69 104 SER A O 1
ATOM 790 N N . GLU A 1 105 ? 0.524 -2.966 15.999 1.00 97.75 105 GLU A N 1
ATOM 791 C CA . GLU A 1 105 ? -0.570 -3.263 16.936 1.00 97.75 105 GLU A CA 1
ATOM 792 C C . GLU A 1 105 ? -1.206 -1.992 17.520 1.00 97.75 105 GLU A C 1
ATOM 794 O O . GLU A 1 105 ? -2.402 -1.983 17.806 1.00 97.75 105 GLU A O 1
ATOM 799 N N . LYS A 1 106 ? -0.413 -0.925 17.711 1.00 97.50 106 LYS A N 1
ATOM 800 C CA . LYS A 1 106 ? -0.896 0.376 18.196 1.00 97.50 106 LYS A CA 1
ATOM 801 C C . LYS A 1 106 ? -1.964 0.920 17.250 1.00 97.50 106 LYS A C 1
ATOM 803 O O . LYS A 1 106 ? -3.070 1.203 17.699 1.00 97.50 106 LYS A O 1
ATOM 808 N N . LEU A 1 107 ? -1.658 1.012 15.954 1.00 98.25 107 LEU A N 1
ATOM 809 C CA . LEU A 1 107 ? -2.604 1.488 14.946 1.00 98.25 107 LEU A CA 1
ATOM 810 C C . LEU A 1 107 ? -3.850 0.591 14.884 1.00 98.25 107 LEU A C 1
ATOM 812 O O . LEU A 1 107 ? -4.965 1.105 14.902 1.00 98.25 107 LEU A O 1
ATOM 816 N N . GLY A 1 108 ? -3.680 -0.735 14.912 1.00 98.12 108 GLY A N 1
ATOM 817 C CA . GLY A 1 108 ? -4.805 -1.679 14.928 1.00 98.12 108 GLY A CA 1
ATOM 818 C C . GLY A 1 108 ? -5.758 -1.484 16.118 1.00 98.12 108 GLY A C 1
ATOM 819 O O . GLY A 1 108 ? -6.976 -1.479 15.930 1.00 98.12 108 GLY A O 1
ATOM 820 N N . LYS A 1 109 ? -5.212 -1.261 17.323 1.00 98.12 109 LYS A N 1
ATOM 821 C CA . LYS A 1 109 ? -5.978 -0.979 18.555 1.00 98.12 109 LYS A CA 1
ATOM 822 C C . LYS A 1 109 ? -6.673 0.387 18.505 1.00 98.12 109 LYS A C 1
ATOM 824 O O . LYS A 1 109 ? -7.817 0.491 18.934 1.00 98.12 109 LYS A O 1
ATOM 829 N N . LEU A 1 110 ? -6.021 1.412 17.950 1.00 98.12 110 LEU A N 1
ATOM 830 C CA . LEU A 1 110 ? -6.612 2.746 17.771 1.00 98.12 110 LEU A CA 1
ATOM 831 C C . LEU A 1 110 ? -7.790 2.733 16.788 1.00 98.12 110 LEU A C 1
ATOM 833 O O . LEU A 1 110 ? -8.831 3.315 17.082 1.00 98.12 110 LEU A O 1
ATOM 837 N N . ILE A 1 111 ? -7.659 2.021 15.662 1.00 98.44 111 ILE A N 1
ATOM 838 C CA . ILE A 1 111 ? -8.765 1.822 14.713 1.00 98.44 111 ILE A CA 1
ATOM 839 C C . ILE A 1 111 ? -9.921 1.090 15.410 1.00 98.44 111 ILE A C 1
ATOM 841 O O . ILE A 1 111 ? -11.049 1.566 15.356 1.00 98.44 111 ILE A O 1
ATOM 845 N N . GLN A 1 112 ? -9.641 -0.002 16.132 1.00 98.19 112 GLN A N 1
ATOM 846 C CA . GLN A 1 112 ? -10.670 -0.769 16.844 1.00 98.19 112 GLN A CA 1
ATOM 847 C C . GLN A 1 112 ? -11.411 0.057 17.910 1.00 98.19 112 GLN A C 1
ATOM 849 O O . GLN A 1 112 ? -12.627 -0.064 18.037 1.00 98.19 112 GLN A O 1
ATOM 854 N N . GLY A 1 113 ? -10.707 0.908 18.663 1.00 97.00 113 GLY A N 1
ATOM 855 C CA . GLY A 1 113 ? -11.338 1.809 19.631 1.00 97.00 113 GLY A CA 1
ATOM 856 C C . GLY A 1 113 ? -12.254 2.835 18.958 1.00 97.00 113 GLY A C 1
ATOM 857 O O . GLY A 1 113 ? -13.383 3.038 19.393 1.00 97.00 113 GLY A O 1
ATOM 858 N N . ALA A 1 114 ? -11.812 3.430 17.846 1.00 96.94 114 ALA A N 1
ATOM 859 C CA . ALA A 1 114 ? -12.625 4.384 17.093 1.00 96.94 114 ALA A CA 1
ATOM 860 C C . ALA A 1 114 ? -13.845 3.724 16.411 1.00 96.94 114 ALA A C 1
ATOM 862 O O . ALA A 1 114 ? -14.893 4.353 16.300 1.00 96.94 114 ALA A O 1
ATOM 863 N N . GLU A 1 115 ? -13.745 2.450 16.008 1.00 97.19 115 GLU A N 1
ATOM 864 C CA . GLU A 1 115 ? -14.883 1.641 15.535 1.00 97.19 115 GLU A CA 1
ATOM 865 C C . GLU A 1 115 ? -15.902 1.363 16.658 1.00 97.19 115 GLU A C 1
ATOM 867 O O . GLU A 1 115 ? -17.106 1.391 16.422 1.00 97.19 115 GLU A O 1
ATOM 872 N N . GLN A 1 116 ? -15.452 1.143 17.899 1.00 96.38 116 GLN A N 1
ATOM 873 C CA . GLN A 1 116 ? -16.346 0.957 19.055 1.00 96.38 116 GLN A CA 1
ATOM 874 C C . GLN A 1 116 ? -17.059 2.254 19.471 1.00 96.38 116 GLN A C 1
ATOM 876 O O . GLN A 1 116 ? -18.183 2.211 19.971 1.00 96.38 116 GLN A O 1
ATOM 881 N N . GLU A 1 117 ? -16.429 3.406 19.239 1.00 94.75 117 GLU A N 1
ATOM 882 C CA . GLU A 1 117 ? -16.976 4.736 19.532 1.00 94.75 117 GLU A CA 1
ATOM 883 C C . GLU A 1 117 ? -17.768 5.347 18.351 1.00 94.75 117 GLU A C 1
ATOM 885 O O . GLU A 1 117 ? -18.196 6.499 18.438 1.00 94.75 117 GLU A O 1
ATOM 890 N N . GLU A 1 118 ? -18.033 4.586 17.274 1.00 92.12 118 GLU A N 1
ATOM 891 C CA . GLU A 1 118 ? -18.624 5.073 16.010 1.00 92.12 118 GLU A CA 1
ATOM 892 C C . GLU A 1 118 ? -19.913 5.901 16.194 1.00 92.12 118 GLU A C 1
ATOM 894 O O . GLU A 1 118 ? -20.124 6.894 15.497 1.00 92.12 118 GLU A O 1
ATOM 899 N N . ALA A 1 119 ? -20.759 5.549 17.167 1.00 91.19 119 ALA A N 1
ATOM 900 C CA . ALA A 1 119 ? -22.006 6.263 17.455 1.00 91.19 119 ALA A CA 1
ATOM 901 C C . ALA A 1 119 ? -21.811 7.717 17.945 1.00 91.19 119 ALA A C 1
ATOM 903 O O . ALA A 1 119 ? -22.758 8.505 17.899 1.00 91.19 119 ALA A O 1
ATOM 904 N N . GLY A 1 120 ? -20.614 8.071 18.426 1.00 90.56 120 GLY A N 1
ATOM 905 C CA . GLY A 1 120 ? -20.233 9.432 18.813 1.00 90.56 120 GLY A CA 1
ATOM 906 C C . GLY A 1 120 ? -19.541 10.236 17.704 1.00 90.56 120 GLY A C 1
ATOM 907 O O . GLY A 1 120 ? -19.301 11.427 17.898 1.00 90.56 120 GLY A O 1
ATOM 908 N N . LEU A 1 121 ? -19.222 9.602 16.569 1.00 94.06 121 LEU A N 1
ATOM 909 C CA . LEU A 1 121 ? -18.429 10.177 15.482 1.00 94.06 121 LEU A CA 1
ATOM 910 C C . LEU A 1 121 ? -19.283 10.881 14.420 1.00 94.06 121 LEU A C 1
ATOM 912 O O . LEU A 1 121 ? -20.324 10.378 13.988 1.00 94.06 121 LEU A O 1
ATOM 916 N N . GLY A 1 122 ? -18.778 12.001 13.906 1.00 94.44 122 GLY A N 1
ATOM 917 C CA . GLY A 1 122 ? -19.310 12.674 12.720 1.00 94.44 122 GLY A CA 1
ATOM 918 C C . GLY A 1 122 ? -18.955 11.958 11.411 1.00 94.44 122 GLY A C 1
ATOM 919 O O . GLY A 1 122 ? -18.064 11.113 11.355 1.00 94.44 122 GLY A O 1
ATOM 920 N N . ASP A 1 123 ? -19.633 12.315 10.319 1.00 95.44 123 ASP A N 1
ATOM 921 C CA . ASP A 1 123 ? -19.550 11.594 9.035 1.00 95.44 123 ASP A CA 1
ATOM 922 C C . ASP A 1 123 ? -18.119 11.502 8.468 1.00 95.44 123 ASP A C 1
ATOM 924 O O . ASP A 1 123 ? -17.705 10.449 7.980 1.00 95.44 123 ASP A O 1
ATOM 928 N N . PHE A 1 124 ? -17.336 12.581 8.590 1.00 95.31 124 PHE A N 1
ATOM 929 C CA . PHE A 1 124 ? -15.921 12.622 8.193 1.00 95.31 124 PHE A CA 1
ATOM 930 C C . PHE A 1 124 ? -15.022 11.731 9.057 1.00 95.31 124 PHE A C 1
ATOM 932 O O . PHE A 1 124 ? -14.047 11.161 8.564 1.00 95.31 124 PHE A O 1
ATOM 939 N N . GLU A 1 125 ? -15.344 11.599 10.341 1.00 96.62 125 GLU A N 1
ATOM 940 C CA . GLU A 1 125 ? -14.580 10.795 11.293 1.00 96.62 125 GLU A CA 1
ATOM 941 C C . GLU A 1 125 ? -14.843 9.307 11.026 1.00 96.62 125 GLU A C 1
ATOM 943 O O . GLU A 1 125 ? -13.895 8.548 10.826 1.00 96.62 125 GLU A O 1
ATOM 948 N N . ARG A 1 126 ? -16.115 8.912 10.846 1.00 96.75 126 ARG A N 1
ATOM 949 C CA . ARG A 1 126 ? -16.501 7.549 10.423 1.00 96.75 126 ARG A CA 1
ATOM 950 C C . ARG A 1 126 ? -15.881 7.168 9.073 1.00 96.75 126 ARG A C 1
ATOM 952 O O . ARG A 1 126 ? -15.366 6.062 8.912 1.00 96.75 126 ARG A O 1
ATOM 959 N N . ALA A 1 127 ? -15.857 8.097 8.112 1.00 95.94 127 ALA A N 1
ATOM 960 C CA . ALA A 1 127 ? -15.169 7.895 6.836 1.00 95.94 127 ALA A CA 1
ATOM 961 C C . ALA A 1 127 ? -13.655 7.669 7.013 1.00 95.94 127 ALA A C 1
ATOM 963 O O . ALA A 1 127 ? -13.095 6.780 6.371 1.00 95.94 127 ALA A O 1
ATOM 964 N N . SER A 1 128 ? -13.012 8.428 7.904 1.00 96.62 128 SER A N 1
ATOM 965 C CA . SER A 1 128 ? -11.578 8.307 8.192 1.00 96.62 128 SER A CA 1
ATOM 966 C C . SER A 1 128 ? -11.239 6.983 8.885 1.00 96.62 128 SER A C 1
ATOM 968 O O . SER A 1 128 ? -10.282 6.322 8.487 1.00 96.62 128 SER A O 1
ATOM 970 N N . VAL A 1 129 ? -12.053 6.542 9.853 1.00 98.00 129 VAL A N 1
ATOM 971 C CA . VAL A 1 129 ? -11.910 5.240 10.536 1.00 98.00 129 VAL A CA 1
ATOM 972 C C . VAL A 1 129 ? -12.024 4.083 9.544 1.00 98.00 129 VAL A C 1
ATOM 974 O O . VAL A 1 129 ? -11.121 3.252 9.457 1.00 98.00 129 VAL A O 1
ATOM 977 N N . ARG A 1 130 ? -13.084 4.067 8.727 1.00 96.62 130 ARG A N 1
ATOM 978 C CA . ARG A 1 130 ? -13.313 3.059 7.677 1.00 96.62 130 ARG A CA 1
ATOM 979 C C . ARG A 1 130 ? -12.144 2.967 6.690 1.00 96.62 130 ARG A C 1
ATOM 981 O O . ARG A 1 130 ? -11.793 1.880 6.230 1.00 96.62 130 ARG A O 1
ATOM 988 N N . ASP A 1 131 ? -11.543 4.100 6.345 1.00 95.75 131 ASP A N 1
ATOM 989 C CA . ASP A 1 131 ? -10.470 4.156 5.353 1.00 95.75 131 ASP A CA 1
ATOM 990 C C . ASP A 1 131 ? -9.108 3.805 5.971 1.00 95.75 131 ASP A C 1
ATOM 992 O O . ASP A 1 131 ? -8.295 3.144 5.320 1.00 95.75 131 ASP A O 1
ATOM 996 N N . ALA A 1 132 ? -8.894 4.129 7.250 1.00 97.62 132 ALA A N 1
ATOM 997 C CA . ALA A 1 132 ? -7.779 3.623 8.045 1.00 97.62 132 ALA A CA 1
ATOM 998 C C . ALA A 1 132 ? -7.850 2.095 8.208 1.00 97.62 132 ALA A C 1
ATOM 1000 O O . ALA A 1 132 ? -6.863 1.418 7.920 1.00 97.62 132 ALA A O 1
ATOM 1001 N N . ARG A 1 133 ? -9.023 1.542 8.558 1.00 97.62 133 ARG A N 1
ATOM 1002 C CA . ARG A 1 133 ? -9.290 0.093 8.606 1.00 97.62 133 ARG A CA 1
ATOM 1003 C C . ARG A 1 133 ? -8.956 -0.579 7.277 1.00 97.62 133 ARG A C 1
ATOM 1005 O O . ARG A 1 133 ? -8.180 -1.527 7.257 1.00 97.62 133 ARG A O 1
ATOM 1012 N N . LEU A 1 134 ? -9.466 -0.055 6.159 1.00 93.81 134 LEU A N 1
ATOM 1013 C CA . LEU A 1 134 ? -9.195 -0.604 4.825 1.00 93.81 134 LEU A CA 1
ATOM 1014 C C . LEU A 1 134 ? -7.693 -0.623 4.487 1.00 93.81 134 LEU A C 1
ATOM 1016 O O . LEU A 1 134 ? -7.204 -1.600 3.920 1.00 93.81 134 LEU A O 1
ATOM 1020 N N . ARG A 1 135 ? -6.954 0.443 4.823 1.00 94.88 135 ARG A N 1
ATOM 1021 C CA . ARG A 1 135 ? -5.499 0.529 4.602 1.00 94.88 135 ARG A CA 1
ATOM 1022 C C . ARG A 1 135 ? -4.730 -0.441 5.505 1.00 94.88 135 ARG A C 1
ATOM 1024 O O . ARG A 1 135 ? -3.848 -1.141 5.011 1.00 94.88 135 ARG A O 1
ATOM 1031 N N . PHE A 1 136 ? -5.078 -0.502 6.790 1.00 97.31 136 PHE A N 1
ATOM 1032 C CA . PHE A 1 136 ? -4.469 -1.394 7.780 1.00 97.31 136 PHE A CA 1
ATOM 1033 C C . PHE A 1 136 ? -4.659 -2.865 7.400 1.00 97.31 136 PHE A C 1
ATOM 1035 O O . PHE A 1 136 ? -3.688 -3.617 7.331 1.00 97.31 136 PHE A O 1
ATOM 1042 N N . ASP A 1 137 ? -5.884 -3.263 7.060 1.00 94.44 137 ASP A N 1
ATOM 1043 C CA . ASP A 1 137 ? -6.204 -4.618 6.612 1.00 94.44 137 ASP A CA 1
ATOM 1044 C C . ASP A 1 137 ? -5.447 -4.984 5.326 1.00 94.44 137 ASP A C 1
ATOM 1046 O O . ASP A 1 137 ? -4.838 -6.051 5.263 1.00 94.44 137 ASP A O 1
ATOM 1050 N N . LYS A 1 138 ? -5.407 -4.089 4.321 1.00 91.88 138 LYS A N 1
ATOM 1051 C CA . LYS A 1 138 ? -4.630 -4.313 3.085 1.00 91.88 138 LYS A CA 1
ATOM 1052 C C . LYS A 1 138 ? -3.131 -4.512 3.369 1.00 91.88 138 LYS A C 1
ATOM 1054 O O . LYS A 1 138 ? -2.497 -5.337 2.719 1.00 91.88 138 LYS A O 1
ATOM 1059 N N . LYS A 1 139 ? -2.561 -3.789 4.341 1.00 92.69 139 LYS A N 1
ATOM 1060 C CA . LYS A 1 139 ? -1.134 -3.878 4.710 1.00 92.69 139 LYS A CA 1
ATOM 1061 C C . LYS A 1 139 ? -0.796 -5.089 5.583 1.00 92.69 139 LYS A C 1
ATOM 1063 O O . LYS A 1 139 ? 0.289 -5.635 5.428 1.00 92.69 139 LYS A O 1
ATOM 1068 N N . THR A 1 140 ? -1.693 -5.502 6.478 1.00 95.12 140 THR A N 1
ATOM 1069 C CA . THR A 1 140 ? -1.462 -6.601 7.438 1.00 95.12 140 THR A CA 1
ATOM 1070 C C . THR A 1 140 ? -1.828 -7.982 6.897 1.00 95.12 140 THR A C 1
ATOM 1072 O O . THR A 1 140 ? -1.218 -8.965 7.305 1.00 95.12 140 THR A O 1
ATOM 1075 N N . LYS A 1 141 ? -2.777 -8.076 5.955 1.00 95.06 141 LYS A N 1
ATOM 1076 C CA . LYS A 1 141 ? -3.132 -9.338 5.276 1.00 95.06 141 LYS A CA 1
ATOM 1077 C C . LYS A 1 141 ? -2.162 -9.715 4.149 1.00 95.06 141 LYS A C 1
ATOM 1079 O O . LYS A 1 141 ? -2.182 -10.853 3.693 1.00 95.06 141 LYS A O 1
ATOM 1084 N N . MET A 1 142 ? -1.325 -8.781 3.691 1.00 93.75 142 MET A N 1
ATOM 1085 C CA . MET A 1 142 ? -0.318 -9.027 2.655 1.00 93.75 142 MET A CA 1
ATOM 1086 C C . MET A 1 142 ? 0.825 -9.902 3.210 1.00 93.75 142 MET A C 1
ATOM 1088 O O . MET A 1 142 ? 1.528 -9.457 4.118 1.00 93.75 142 MET A O 1
ATOM 1092 N N . PRO A 1 143 ? 1.067 -11.114 2.673 1.00 94.50 143 PRO A N 1
ATOM 1093 C CA . PRO A 1 143 ? 2.176 -11.960 3.101 1.00 94.50 143 PRO A CA 1
ATOM 1094 C C . PRO A 1 143 ? 3.533 -11.305 2.822 1.00 94.50 143 PRO A C 1
ATOM 1096 O O . PRO A 1 143 ? 3.748 -10.741 1.747 1.00 94.50 143 PRO A O 1
ATOM 1099 N N . GLU A 1 144 ? 4.478 -11.452 3.753 1.00 90.19 144 GLU A N 1
ATOM 1100 C CA . GLU A 1 144 ? 5.816 -10.849 3.665 1.00 90.19 144 GLU A CA 1
ATOM 1101 C C . GLU A 1 144 ? 6.549 -11.223 2.362 1.00 90.19 144 GLU A C 1
ATOM 1103 O O . GLU A 1 144 ? 7.144 -10.368 1.708 1.00 90.19 144 GLU A O 1
ATOM 1108 N N . GLU A 1 145 ? 6.437 -12.479 1.923 1.00 93.06 145 GLU A N 1
ATOM 1109 C CA . GLU A 1 145 ? 7.053 -12.954 0.678 1.00 93.06 145 GLU A CA 1
ATOM 1110 C C . GLU A 1 145 ? 6.425 -12.335 -0.582 1.00 93.06 145 GLU A C 1
ATOM 1112 O O . GLU A 1 145 ? 7.140 -12.067 -1.549 1.00 93.06 145 GLU A O 1
ATOM 1117 N N . LEU A 1 146 ? 5.119 -12.026 -0.573 1.00 95.00 146 LEU A N 1
ATOM 1118 C CA . LEU A 1 146 ? 4.490 -11.284 -1.674 1.00 95.00 146 LEU A CA 1
ATOM 1119 C C . LEU A 1 146 ? 4.921 -9.813 -1.666 1.00 95.00 146 LEU A C 1
ATOM 1121 O O . LEU A 1 146 ? 5.197 -9.265 -2.731 1.00 95.00 146 LEU A O 1
ATOM 1125 N N . ALA A 1 147 ? 5.068 -9.193 -0.491 1.00 90.56 147 ALA A N 1
ATOM 1126 C CA . ALA A 1 147 ? 5.580 -7.826 -0.370 1.00 90.56 147 ALA A CA 1
ATOM 1127 C C . ALA A 1 147 ? 7.048 -7.705 -0.835 1.00 90.56 147 ALA A C 1
ATOM 1129 O O . ALA A 1 147 ? 7.389 -6.786 -1.584 1.00 90.56 147 ALA A O 1
ATOM 1130 N N . LYS A 1 148 ? 7.915 -8.664 -0.472 1.00 88.38 148 LYS A N 1
ATOM 1131 C CA . LYS A 1 148 ? 9.297 -8.766 -0.984 1.00 88.38 148 LYS A CA 1
ATOM 1132 C C . LYS A 1 148 ? 9.325 -8.955 -2.501 1.00 88.38 148 LYS A C 1
ATOM 1134 O O . LYS A 1 148 ? 10.110 -8.302 -3.193 1.00 88.38 148 LYS A O 1
ATOM 1139 N N . LEU A 1 149 ? 8.468 -9.836 -3.026 1.00 91.38 149 LEU A N 1
ATOM 1140 C CA . LEU A 1 149 ? 8.360 -10.089 -4.462 1.00 91.38 149 LEU A CA 1
ATOM 1141 C C . LEU A 1 149 ? 7.881 -8.844 -5.223 1.00 91.38 149 LEU A C 1
ATOM 1143 O O . LEU A 1 149 ? 8.432 -8.543 -6.280 1.00 91.38 149 LEU A O 1
ATOM 1147 N N . GLU A 1 150 ? 6.915 -8.102 -4.677 1.00 92.50 150 GLU A N 1
ATOM 1148 C CA . GLU A 1 150 ? 6.442 -6.830 -5.228 1.00 92.50 150 GLU A CA 1
ATOM 1149 C C . GLU A 1 150 ? 7.551 -5.778 -5.269 1.00 92.50 150 GLU A C 1
ATOM 1151 O O . GLU A 1 150 ? 7.798 -5.205 -6.330 1.00 92.50 150 GLU A O 1
ATOM 1156 N N . ALA A 1 151 ? 8.264 -5.566 -4.159 1.00 86.50 151 ALA A N 1
ATOM 1157 C CA . ALA A 1 151 ? 9.359 -4.599 -4.095 1.00 86.50 151 ALA A CA 1
ATOM 1158 C C . ALA A 1 151 ? 10.462 -4.910 -5.123 1.00 86.50 151 ALA A C 1
ATOM 1160 O O . ALA A 1 151 ? 10.921 -4.019 -5.844 1.00 86.50 151 ALA A O 1
ATOM 1161 N N . ARG A 1 152 ? 10.847 -6.189 -5.248 1.00 85.69 152 ARG A N 1
ATOM 1162 C CA . ARG A 1 152 ? 11.853 -6.628 -6.222 1.00 85.69 152 ARG A CA 1
ATOM 1163 C C . ARG A 1 152 ? 11.372 -6.456 -7.666 1.00 85.69 152 ARG A C 1
ATOM 1165 O O . ARG A 1 152 ? 12.092 -5.878 -8.479 1.00 85.69 152 ARG A O 1
ATOM 1172 N N . LEU A 1 153 ? 10.157 -6.913 -7.989 1.00 89.50 153 LEU A N 1
ATOM 1173 C CA . LEU A 1 153 ? 9.591 -6.787 -9.339 1.00 89.50 153 LEU A CA 1
ATOM 1174 C C . LEU A 1 153 ? 9.302 -5.331 -9.731 1.00 89.50 153 LEU A C 1
ATOM 1176 O O . LEU A 1 153 ? 9.378 -5.019 -10.915 1.00 89.50 153 LEU A O 1
ATOM 1180 N N . GLY A 1 154 ? 9.019 -4.439 -8.778 1.00 81.69 154 GLY A N 1
ATOM 1181 C CA . GLY A 1 154 ? 8.853 -3.009 -9.044 1.00 81.69 154 GLY A CA 1
ATOM 1182 C C . GLY A 1 154 ? 10.130 -2.351 -9.577 1.00 81.69 154 GLY A C 1
ATOM 1183 O O . GLY A 1 154 ? 10.067 -1.577 -10.528 1.00 81.69 154 GLY A O 1
ATOM 1184 N N . SER A 1 155 ? 11.292 -2.705 -9.016 1.00 77.50 155 SER A N 1
ATOM 1185 C CA . SER A 1 155 ? 12.593 -2.187 -9.462 1.00 77.50 155 SER A CA 1
ATOM 1186 C C . SER A 1 155 ? 13.110 -2.913 -10.713 1.00 77.50 155 SER A C 1
ATOM 1188 O O . SER A 1 155 ? 13.311 -2.302 -11.764 1.00 77.50 155 SER A O 1
ATOM 1190 N N . GLU A 1 156 ? 13.268 -4.239 -10.637 1.00 82.50 156 GLU A N 1
ATOM 1191 C CA . GLU A 1 156 ? 13.842 -5.044 -11.725 1.00 82.50 156 GLU A CA 1
ATOM 1192 C C . GLU A 1 156 ? 12.929 -5.086 -12.957 1.00 82.50 156 GLU A C 1
ATOM 1194 O O . GLU A 1 156 ? 13.404 -5.068 -14.094 1.00 82.50 156 GLU A O 1
ATOM 1199 N N . GLY A 1 157 ? 11.610 -5.128 -12.745 1.00 87.75 157 GLY A N 1
ATOM 1200 C CA . GLY A 1 157 ? 10.632 -5.254 -13.819 1.00 87.75 157 GLY A CA 1
ATOM 1201 C C . GLY A 1 157 ? 10.515 -4.004 -14.681 1.00 87.75 157 GLY A C 1
ATOM 1202 O O . GLY A 1 157 ? 10.358 -4.132 -15.893 1.00 87.75 157 GLY A O 1
ATOM 1203 N N . TYR A 1 158 ? 10.669 -2.812 -14.094 1.00 85.44 158 TYR A N 1
ATOM 1204 C CA . TYR A 1 158 ? 10.729 -1.567 -14.860 1.00 85.44 158 TYR A CA 1
ATOM 1205 C C . TYR A 1 158 ? 11.972 -1.515 -15.758 1.00 85.44 158 TYR A C 1
ATOM 1207 O O . TYR A 1 158 ? 11.864 -1.174 -16.932 1.00 85.44 158 TYR A O 1
ATOM 1215 N N . GLN A 1 159 ? 13.140 -1.911 -15.241 1.00 85.38 159 GLN A N 1
ATOM 1216 C CA . GLN A 1 159 ? 14.384 -1.932 -16.022 1.00 85.38 159 GLN A CA 1
ATOM 1217 C C . GLN A 1 159 ? 14.330 -2.968 -17.156 1.00 85.38 159 GLN A C 1
ATOM 1219 O O . GLN A 1 159 ? 14.717 -2.675 -18.287 1.00 85.38 159 GLN A O 1
ATOM 1224 N N . ALA A 1 160 ? 13.784 -4.159 -16.881 1.00 91.50 160 ALA A N 1
ATOM 1225 C CA . ALA A 1 160 ? 13.549 -5.180 -17.901 1.00 91.50 160 ALA A CA 1
ATOM 1226 C C . ALA A 1 160 ? 12.582 -4.687 -18.993 1.00 91.50 160 ALA A C 1
ATOM 1228 O O . ALA A 1 160 ? 12.866 -4.855 -20.176 1.00 91.50 160 ALA A O 1
ATOM 1229 N N . TRP A 1 161 ? 11.480 -4.033 -18.607 1.00 95.25 161 TRP A N 1
ATOM 1230 C CA . TRP A 1 161 ? 10.526 -3.424 -19.537 1.00 95.25 161 TRP A CA 1
ATOM 1231 C C . TRP A 1 161 ? 11.153 -2.315 -20.386 1.00 95.25 161 TRP A C 1
ATOM 1233 O O . TRP A 1 161 ? 10.951 -2.295 -21.597 1.00 95.25 161 TRP A O 1
ATOM 1243 N N . ALA A 1 162 ? 11.916 -1.404 -19.775 1.00 91.88 162 ALA A N 1
ATOM 1244 C CA . ALA A 1 162 ? 12.523 -0.274 -20.473 1.00 91.88 162 ALA A CA 1
ATOM 1245 C C . ALA A 1 162 ? 13.484 -0.758 -21.568 1.00 91.88 162 ALA A C 1
ATOM 1247 O O . ALA A 1 162 ? 13.364 -0.340 -22.719 1.00 91.88 162 ALA A O 1
ATOM 1248 N N . LYS A 1 163 ? 14.356 -1.719 -21.234 1.00 93.25 163 LYS A N 1
ATOM 1249 C CA . LYS A 1 163 ? 15.261 -2.351 -22.199 1.00 93.25 163 LYS A CA 1
ATOM 1250 C C . LYS A 1 163 ? 14.506 -3.129 -23.281 1.00 93.25 163 LYS A C 1
ATOM 1252 O O . LYS A 1 163 ? 14.835 -3.000 -24.455 1.00 93.25 163 LYS A O 1
ATOM 1257 N N . ALA A 1 164 ? 13.503 -3.923 -22.916 1.00 97.19 164 ALA A N 1
ATOM 1258 C CA . ALA A 1 164 ? 12.694 -4.663 -23.884 1.00 97.19 164 ALA A CA 1
ATOM 1259 C C . ALA A 1 164 ? 11.989 -3.726 -24.879 1.00 97.19 164 ALA A C 1
ATOM 1261 O O . ALA A 1 164 ? 12.018 -3.966 -26.080 1.00 97.19 164 ALA A O 1
ATOM 1262 N N . ARG A 1 165 ? 11.428 -2.614 -24.389 1.00 97.25 165 ARG A N 1
ATOM 1263 C CA . ARG A 1 165 ? 10.773 -1.588 -25.209 1.00 97.25 165 ARG A CA 1
ATOM 1264 C C . ARG A 1 165 ? 11.744 -0.855 -26.136 1.00 97.25 165 ARG A C 1
ATOM 1266 O O . ARG A 1 165 ? 11.367 -0.539 -27.257 1.00 97.25 165 ARG A O 1
ATOM 1273 N N . GLU A 1 166 ? 12.961 -0.569 -25.681 1.00 97.62 166 GLU A N 1
ATOM 1274 C CA . GLU A 1 166 ? 14.008 0.050 -26.507 1.00 97.62 166 GLU A CA 1
ATOM 1275 C C . GLU A 1 166 ? 14.447 -0.858 -27.670 1.00 97.62 166 GLU A C 1
ATOM 1277 O O . GLU A 1 166 ? 14.771 -0.364 -28.746 1.00 97.62 166 GLU A O 1
ATOM 1282 N N . ASN A 1 167 ? 14.421 -2.180 -27.468 1.00 97.62 167 ASN A N 1
ATOM 1283 C CA . ASN A 1 167 ? 14.881 -3.179 -28.441 1.00 97.62 167 ASN A CA 1
ATOM 1284 C C . ASN A 1 167 ? 13.741 -3.877 -29.218 1.00 97.62 167 ASN A C 1
ATOM 1286 O O . ASN A 1 167 ? 14.019 -4.807 -29.969 1.00 97.62 167 ASN A O 1
ATOM 1290 N N . ASP A 1 168 ? 12.482 -3.461 -29.024 1.00 97.81 168 ASP A N 1
ATOM 1291 C CA . ASP A 1 168 ? 11.260 -4.108 -29.552 1.00 97.81 168 ASP A CA 1
ATOM 1292 C C . ASP A 1 168 ? 11.168 -5.628 -29.260 1.00 97.81 168 ASP A C 1
ATOM 1294 O O . ASP A 1 168 ? 10.655 -6.429 -30.040 1.00 97.81 168 ASP A O 1
ATOM 1298 N N . ASP A 1 169 ? 11.688 -6.045 -28.101 1.00 98.06 169 ASP A N 1
ATOM 1299 C CA . ASP A 1 169 ? 11.838 -7.447 -27.697 1.00 98.06 169 ASP A CA 1
ATOM 1300 C C . ASP A 1 169 ? 10.824 -7.826 -26.607 1.00 98.06 169 ASP A C 1
ATOM 1302 O O . ASP A 1 169 ? 11.096 -7.787 -25.403 1.00 98.06 169 ASP A O 1
ATOM 1306 N N . TYR A 1 170 ? 9.618 -8.211 -27.029 1.00 97.38 170 TYR A N 1
ATOM 1307 C CA . TYR A 1 170 ? 8.586 -8.690 -26.106 1.00 97.38 170 TYR A CA 1
ATOM 1308 C C . TYR A 1 170 ? 8.965 -10.004 -25.402 1.00 97.38 170 TYR A C 1
ATOM 1310 O O . TYR A 1 170 ? 8.604 -10.195 -24.236 1.00 97.38 170 TYR A O 1
ATOM 1318 N N . ASP A 1 171 ? 9.667 -10.923 -26.073 1.00 98.19 171 ASP A N 1
ATOM 1319 C CA . ASP A 1 171 ? 9.895 -12.268 -25.538 1.00 98.19 171 ASP A CA 1
A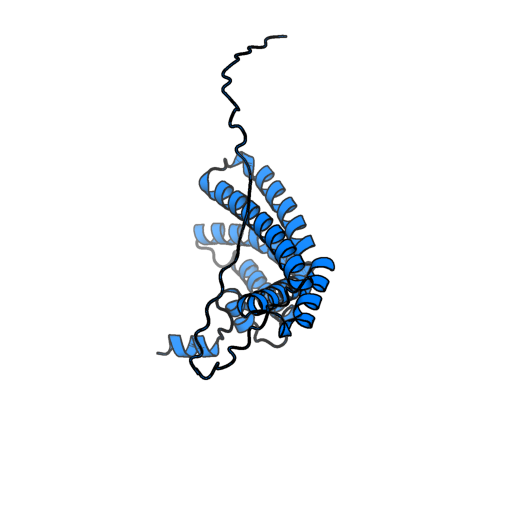TOM 1320 C C . ASP A 1 171 ? 10.857 -12.269 -24.337 1.00 98.19 171 ASP A C 1
ATOM 1322 O O . ASP A 1 171 ? 10.658 -13.075 -23.421 1.00 98.19 171 ASP A O 1
ATOM 1326 N N . SER A 1 172 ? 11.811 -11.329 -24.242 1.00 96.50 172 SER A N 1
ATOM 1327 C CA . SER A 1 172 ? 12.602 -11.164 -23.009 1.00 96.50 172 SER A CA 1
ATOM 1328 C C . SER A 1 172 ? 11.811 -10.561 -21.839 1.00 96.50 172 SER A C 1
ATOM 1330 O O . SER A 1 172 ? 12.079 -10.904 -20.682 1.00 96.50 172 SER A O 1
ATOM 1332 N N . PHE A 1 173 ? 10.788 -9.734 -22.093 1.00 96.94 173 PHE A N 1
ATOM 1333 C CA . PHE A 1 173 ? 9.943 -9.158 -21.035 1.00 96.94 173 PHE A CA 1
ATOM 1334 C C . PHE A 1 173 ? 8.797 -10.075 -20.580 1.00 96.94 173 PHE A C 1
ATOM 1336 O O . PHE A 1 173 ? 8.446 -10.102 -19.398 1.00 96.94 173 PHE A O 1
ATOM 1343 N N . LYS A 1 174 ? 8.235 -10.877 -21.483 1.00 97.50 174 LYS A N 1
ATOM 1344 C CA . LYS A 1 174 ? 7.163 -11.858 -21.242 1.00 97.50 174 LYS A CA 1
ATOM 1345 C C . LYS A 1 174 ? 7.288 -12.675 -19.937 1.00 97.50 174 LYS A C 1
ATOM 1347 O O . LYS A 1 174 ? 6.299 -12.723 -19.197 1.00 97.50 174 LYS A O 1
ATOM 1352 N N . PRO A 1 175 ? 8.441 -13.280 -19.566 1.00 96.62 175 PRO A N 1
ATOM 1353 C CA . PRO A 1 175 ? 8.572 -14.006 -18.295 1.00 96.62 175 PRO A CA 1
ATOM 1354 C C . PRO A 1 175 ? 8.536 -13.101 -17.052 1.00 96.62 175 PRO A C 1
ATOM 1356 O O . PRO A 1 175 ? 8.194 -13.571 -15.965 1.00 96.62 175 PRO A O 1
ATOM 1359 N N . VAL A 1 176 ? 8.879 -11.817 -17.180 1.00 95.69 176 VAL A N 1
ATOM 1360 C CA . VAL A 1 176 ? 8.760 -10.817 -16.106 1.00 95.69 176 VAL A CA 1
ATOM 1361 C C . VAL A 1 176 ? 7.304 -10.377 -15.964 1.00 95.69 176 VAL A C 1
ATOM 1363 O O . VAL A 1 176 ? 6.765 -10.404 -14.857 1.00 95.69 176 VAL A O 1
ATOM 1366 N N . LEU A 1 177 ? 6.633 -10.076 -17.080 1.00 96.44 177 LEU A N 1
ATOM 1367 C CA . LEU A 1 177 ? 5.209 -9.735 -17.109 1.00 96.44 177 LEU A CA 1
ATOM 1368 C C . LEU A 1 177 ? 4.342 -10.843 -16.492 1.00 96.44 177 LEU A C 1
ATOM 1370 O O . LEU A 1 177 ? 3.485 -10.557 -15.658 1.00 96.44 177 LEU A O 1
ATOM 1374 N N . ALA A 1 178 ? 4.606 -12.110 -16.828 1.00 97.56 178 ALA A N 1
ATOM 1375 C CA . ALA A 1 178 ? 3.897 -13.251 -16.249 1.00 97.56 178 ALA A CA 1
ATOM 1376 C C . ALA A 1 178 ? 4.017 -13.304 -14.711 1.00 97.56 178 ALA A C 1
ATOM 1378 O O . ALA A 1 178 ? 3.024 -13.546 -14.024 1.00 97.56 178 ALA A O 1
ATOM 1379 N N . LYS A 1 179 ? 5.205 -13.010 -14.159 1.00 96.88 179 LYS A N 1
ATOM 1380 C CA . LYS A 1 179 ? 5.431 -12.934 -12.703 1.00 96.88 179 LYS A CA 1
ATOM 1381 C C . LYS A 1 179 ? 4.679 -11.765 -12.063 1.00 96.88 179 LYS A C 1
ATOM 1383 O O . LYS A 1 179 ? 4.104 -11.945 -10.994 1.00 96.88 179 LYS A O 1
ATOM 1388 N N . ILE A 1 180 ? 4.638 -10.601 -12.716 1.00 96.38 180 ILE A N 1
ATOM 1389 C CA . ILE A 1 180 ? 3.879 -9.429 -12.243 1.00 96.38 180 ILE A CA 1
ATOM 1390 C C . ILE A 1 180 ? 2.374 -9.736 -12.218 1.00 96.38 180 ILE A C 1
ATOM 1392 O O . ILE A 1 180 ? 1.711 -9.480 -11.214 1.00 96.38 180 ILE A O 1
ATOM 1396 N N . VAL A 1 181 ? 1.830 -10.331 -13.284 1.00 96.88 181 VAL A N 1
ATOM 1397 C CA . VAL A 1 181 ? 0.410 -10.721 -13.349 1.00 96.88 181 VAL A CA 1
ATOM 1398 C C . VAL A 1 181 ? 0.071 -11.764 -12.283 1.00 96.88 181 VAL A C 1
ATOM 1400 O O . VAL A 1 181 ? -0.977 -11.659 -11.646 1.00 96.88 181 VAL A O 1
ATOM 1403 N N . GLN A 1 182 ? 0.945 -12.749 -12.056 1.00 97.69 182 GLN A N 1
ATOM 1404 C CA . GLN A 1 182 ? 0.724 -13.769 -11.032 1.00 97.69 182 GLN A CA 1
ATOM 1405 C C . GLN A 1 182 ? 0.749 -13.170 -9.617 1.00 97.69 182 GLN A C 1
ATOM 1407 O O . GLN A 1 182 ? -0.211 -13.357 -8.874 1.00 97.69 182 GLN A O 1
ATOM 1412 N N . LEU A 1 183 ? 1.746 -12.334 -9.298 1.00 96.94 183 LEU A N 1
ATOM 1413 C CA . LEU A 1 183 ? 1.810 -11.575 -8.042 1.00 96.94 183 LEU A CA 1
ATOM 1414 C C . LEU A 1 183 ? 0.511 -10.798 -7.767 1.00 96.94 183 LEU A C 1
ATOM 1416 O O . LEU A 1 183 ? 0.013 -10.818 -6.647 1.00 96.94 183 LEU A O 1
ATOM 1420 N N . ARG A 1 184 ? -0.072 -10.137 -8.777 1.00 96.56 184 ARG A N 1
ATOM 1421 C CA . ARG A 1 184 ? -1.325 -9.374 -8.617 1.00 96.56 184 ARG A CA 1
ATOM 1422 C C . ARG A 1 184 ? -2.547 -10.260 -8.346 1.00 96.56 184 ARG A C 1
ATOM 1424 O O . ARG A 1 184 ? -3.474 -9.813 -7.669 1.00 96.56 184 ARG A O 1
ATOM 1431 N N . LYS A 1 185 ? -2.557 -11.505 -8.831 1.00 97.31 185 LYS A N 1
ATOM 1432 C CA . LYS A 1 185 ? -3.591 -12.499 -8.491 1.00 97.31 185 LYS A CA 1
ATOM 1433 C C . LYS A 1 185 ? -3.407 -13.031 -7.070 1.00 97.31 185 LYS A C 1
ATOM 1435 O O . LYS A 1 185 ? -4.388 -13.143 -6.338 1.00 97.31 185 LYS A O 1
ATOM 1440 N N . ASP A 1 186 ? -2.167 -13.311 -6.680 1.00 97.12 186 ASP A N 1
ATOM 1441 C CA . ASP A 1 186 ? -1.834 -13.841 -5.355 1.00 97.12 186 ASP A CA 1
ATOM 1442 C C . ASP A 1 186 ? -2.061 -12.793 -4.252 1.00 97.12 186 ASP A C 1
ATOM 1444 O O . ASP A 1 186 ? -2.639 -13.119 -3.217 1.00 97.12 186 ASP A O 1
ATOM 1448 N N . GLU A 1 187 ? -1.727 -11.522 -4.511 1.00 95.50 187 GLU A N 1
ATOM 1449 C CA . GLU A 1 187 ? -2.077 -10.370 -3.665 1.00 95.50 187 GLU A CA 1
ATOM 1450 C C . GLU A 1 187 ? -3.590 -10.317 -3.408 1.00 95.50 187 GLU A C 1
ATOM 1452 O O . GLU A 1 187 ? -4.024 -10.284 -2.258 1.00 95.50 187 GLU A O 1
ATOM 1457 N N . ALA A 1 188 ? -4.399 -10.342 -4.475 1.00 96.12 188 ALA A N 1
ATOM 1458 C CA . ALA A 1 188 ? -5.852 -10.269 -4.356 1.00 96.12 188 ALA A CA 1
ATOM 1459 C C . ALA A 1 188 ? -6.412 -11.440 -3.537 1.00 96.12 188 ALA A C 1
ATOM 1461 O O . ALA A 1 188 ? -7.209 -11.232 -2.627 1.00 96.12 188 ALA A O 1
ATOM 1462 N N . LYS A 1 189 ? -5.937 -12.663 -3.808 1.00 96.25 189 LYS A N 1
ATOM 1463 C CA . LYS A 1 189 ? -6.348 -13.874 -3.089 1.00 96.25 189 LYS A CA 1
ATOM 1464 C C . LYS A 1 189 ? -5.961 -13.846 -1.605 1.00 96.25 189 LYS A C 1
ATOM 1466 O O . LYS A 1 189 ? -6.703 -14.381 -0.789 1.00 96.25 189 LYS A O 1
ATOM 1471 N N . ALA A 1 190 ? -4.814 -13.267 -1.254 1.00 95.31 190 ALA A N 1
ATOM 1472 C CA . ALA A 1 190 ? -4.363 -13.178 0.134 1.00 95.31 190 ALA A CA 1
ATOM 1473 C C . ALA A 1 190 ? -5.095 -12.080 0.925 1.00 95.31 190 ALA A C 1
ATOM 1475 O O . ALA A 1 190 ? -5.437 -12.281 2.089 1.00 95.31 190 ALA A O 1
ATOM 1476 N N . VAL A 1 191 ? -5.347 -10.927 0.298 1.00 94.25 191 VAL A N 1
ATOM 1477 C CA . VAL A 1 191 ? -5.879 -9.734 0.976 1.00 94.25 191 VAL A CA 1
ATOM 1478 C C . VAL A 1 191 ? -7.412 -9.666 0.965 1.00 94.25 191 VAL A C 1
ATOM 1480 O O . VAL A 1 191 ? -8.002 -9.179 1.932 1.00 94.25 191 VAL A O 1
ATOM 1483 N N . ALA A 1 192 ? -8.049 -10.140 -0.108 1.00 94.12 192 ALA A N 1
ATOM 1484 C CA . ALA A 1 192 ? -9.495 -10.084 -0.335 1.00 94.12 192 ALA A CA 1
ATOM 1485 C C . ALA A 1 192 ? 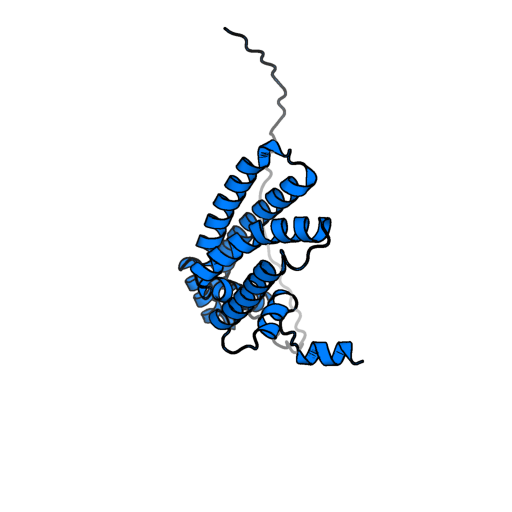-9.994 -11.351 -1.075 1.00 94.12 192 ALA A C 1
ATOM 1487 O O . ALA A 1 192 ? -10.436 -11.258 -2.226 1.00 94.12 192 ALA A O 1
ATOM 1488 N N . PRO A 1 193 ? -9.902 -12.550 -0.458 1.00 94.44 193 PRO A N 1
ATOM 1489 C CA . PRO A 1 193 ? -10.300 -13.823 -1.076 1.00 94.44 193 PRO A CA 1
ATOM 1490 C C . PRO A 1 193 ? -11.773 -13.882 -1.514 1.00 94.44 193 PRO A C 1
ATOM 1492 O O . PRO A 1 193 ? -12.138 -14.746 -2.308 1.00 94.44 193 PRO A O 1
ATOM 1495 N N . GLU A 1 194 ? -12.619 -12.986 -1.001 1.00 93.88 194 GLU A N 1
ATOM 1496 C CA . GLU A 1 194 ? -14.026 -12.829 -1.367 1.00 93.88 194 GLU A CA 1
ATOM 1497 C C . GLU A 1 194 ? -14.262 -12.028 -2.661 1.00 93.88 194 GLU A C 1
ATOM 1499 O O . GLU A 1 194 ? -15.367 -12.062 -3.204 1.00 93.88 194 GLU A O 1
ATOM 1504 N N . LYS A 1 195 ? -13.252 -11.302 -3.164 1.00 93.38 195 LYS A N 1
ATOM 1505 C CA . LYS A 1 195 ? -13.343 -10.505 -4.398 1.00 93.38 195 LYS A CA 1
ATOM 1506 C C . LYS A 1 195 ? -12.775 -11.259 -5.601 1.00 93.38 195 LYS A C 1
ATOM 1508 O O . LYS A 1 195 ? -11.809 -12.014 -5.495 1.00 93.38 195 LYS A O 1
ATOM 1513 N N . LEU A 1 196 ? -13.302 -10.966 -6.793 1.00 95.69 196 LEU A N 1
ATOM 1514 C CA . LEU A 1 196 ? -12.618 -11.334 -8.033 1.00 95.69 196 LEU A CA 1
ATOM 1515 C C . LEU A 1 196 ? -11.253 -10.618 -8.095 1.00 95.69 196 LEU A C 1
ATOM 1517 O O . LEU A 1 196 ? -11.185 -9.426 -7.779 1.00 95.69 196 LEU A O 1
ATOM 1521 N N . PRO A 1 197 ? -10.165 -11.279 -8.545 1.00 96.19 197 PRO A N 1
ATOM 1522 C CA . PRO A 1 197 ? -8.838 -10.666 -8.543 1.00 96.19 197 PRO A CA 1
ATOM 1523 C C . PRO A 1 197 ? -8.743 -9.349 -9.319 1.00 96.19 197 PRO A C 1
ATOM 1525 O O . PRO A 1 197 ? -7.988 -8.464 -8.927 1.00 96.19 197 PRO A O 1
ATOM 1528 N N . TYR A 1 198 ? -9.512 -9.202 -10.402 1.00 95.94 198 TYR A N 1
ATOM 1529 C CA . TYR A 1 198 ? -9.520 -7.972 -11.193 1.00 95.94 198 TYR A CA 1
ATOM 1530 C C . TYR A 1 198 ? -10.283 -6.837 -10.490 1.00 95.94 198 TYR A C 1
ATOM 1532 O O . TYR A 1 198 ? -9.749 -5.736 -10.397 1.00 95.94 198 TYR A O 1
ATOM 1540 N N . ASP A 1 199 ? -11.440 -7.122 -9.878 1.00 96.38 199 ASP A N 1
ATOM 1541 C CA . ASP A 1 199 ? -12.185 -6.152 -9.057 1.00 96.38 199 ASP A CA 1
ATOM 1542 C C . ASP A 1 199 ? -11.338 -5.634 -7.886 1.00 96.38 199 ASP A C 1
ATOM 1544 O O . ASP A 1 199 ? -11.309 -4.434 -7.624 1.00 96.38 199 ASP A O 1
ATOM 1548 N N . TYR A 1 200 ? -10.589 -6.510 -7.201 1.00 95.31 200 TYR A N 1
ATOM 1549 C CA . TYR A 1 200 ? -9.654 -6.085 -6.153 1.00 95.31 200 TYR A CA 1
ATOM 1550 C C . TYR A 1 200 ? -8.566 -5.137 -6.687 1.00 95.31 200 TYR A C 1
ATOM 1552 O O . TYR A 1 200 ? -8.221 -4.160 -6.019 1.00 95.31 200 TYR A O 1
ATOM 1560 N N . GLN A 1 201 ? -8.015 -5.409 -7.876 1.00 95.44 201 GLN A N 1
ATOM 1561 C CA . GLN A 1 201 ? -6.966 -4.562 -8.447 1.00 95.44 201 GLN A CA 1
ATOM 1562 C C . GLN A 1 201 ? -7.512 -3.215 -8.944 1.00 95.44 201 GLN A C 1
ATOM 1564 O O . GLN A 1 201 ? -6.822 -2.212 -8.786 1.00 95.44 201 GLN A O 1
ATOM 1569 N N . ILE A 1 202 ? -8.745 -3.154 -9.462 1.00 95.12 202 ILE A N 1
ATOM 1570 C CA . ILE A 1 202 ? -9.395 -1.884 -9.833 1.00 95.12 202 ILE A CA 1
ATOM 1571 C C . ILE A 1 202 ? -9.769 -1.070 -8.581 1.00 95.12 202 ILE A C 1
ATOM 1573 O O . ILE A 1 202 ? -9.514 0.131 -8.552 1.00 95.12 202 ILE A O 1
ATOM 1577 N N . ASP A 1 203 ? -10.251 -1.712 -7.507 1.00 92.56 203 ASP A N 1
ATOM 1578 C CA . ASP A 1 203 ? -10.586 -1.099 -6.201 1.00 92.56 203 ASP A CA 1
ATOM 1579 C C . ASP A 1 203 ? -9.394 -0.404 -5.502 1.00 92.56 203 ASP A C 1
ATOM 1581 O O . ASP A 1 203 ? -9.563 0.280 -4.489 1.00 92.56 203 ASP A O 1
ATOM 1585 N N . LYS A 1 204 ? -8.168 -0.570 -6.017 1.00 90.94 204 LYS A N 1
ATOM 1586 C CA . LYS A 1 204 ? -6.974 0.184 -5.593 1.00 90.94 204 LYS A CA 1
ATOM 1587 C C . LYS A 1 204 ? -6.851 1.558 -6.266 1.00 90.94 204 LYS A C 1
ATOM 1589 O O . LYS A 1 204 ? -6.137 2.400 -5.730 1.00 90.94 204 LYS A O 1
ATOM 1594 N N . PHE A 1 205 ? -7.530 1.775 -7.393 1.00 92.00 205 PHE A N 1
ATOM 1595 C CA . PHE A 1 205 ? -7.523 3.020 -8.168 1.00 92.00 205 PHE A CA 1
ATOM 1596 C C . PHE A 1 205 ? -8.876 3.738 -8.108 1.00 92.00 205 PHE A C 1
ATOM 1598 O O . PHE A 1 205 ? -8.902 4.931 -7.831 1.00 92.00 205 PHE A O 1
ATOM 1605 N N . GLU A 1 206 ? -9.981 3.010 -8.294 1.00 92.69 206 GLU A N 1
ATOM 1606 C CA . GLU A 1 206 ? -11.350 3.534 -8.222 1.00 92.69 206 GLU A CA 1
ATOM 1607 C C . GLU A 1 206 ? -12.178 2.660 -7.272 1.00 92.69 206 GLU A C 1
ATOM 1609 O O . GLU A 1 206 ? -12.461 1.490 -7.546 1.00 92.69 206 GLU A O 1
ATOM 1614 N N . ARG A 1 207 ? -12.523 3.201 -6.101 1.00 90.69 207 ARG A N 1
ATOM 1615 C CA . ARG A 1 207 ? -13.065 2.407 -4.990 1.00 90.69 207 ARG A CA 1
ATOM 1616 C C . ARG A 1 207 ? -14.465 1.883 -5.302 1.00 90.69 207 ARG A C 1
ATOM 1618 O O . ARG A 1 207 ? -15.378 2.654 -5.572 1.00 90.69 207 ARG A O 1
ATOM 1625 N N . GLY A 1 208 ? -14.661 0.575 -5.151 1.00 90.81 208 GLY A N 1
ATOM 1626 C CA . GLY A 1 208 ? -15.949 -0.076 -5.411 1.00 90.81 208 GLY A CA 1
ATOM 1627 C C . GLY A 1 208 ? -16.288 -0.278 -6.893 1.00 90.81 208 GLY A C 1
ATOM 1628 O O . GLY A 1 208 ? -17.328 -0.869 -7.182 1.00 90.81 208 GLY A O 1
ATOM 1629 N N . MET A 1 209 ? -15.425 0.149 -7.821 1.00 94.19 209 MET A N 1
ATOM 1630 C CA . MET A 1 209 ? -15.553 -0.184 -9.239 1.00 94.19 209 MET A CA 1
ATOM 1631 C C . MET A 1 209 ? -15.354 -1.692 -9.461 1.00 94.19 209 MET A C 1
ATOM 1633 O O . MET A 1 209 ? -14.589 -2.345 -8.750 1.00 94.19 209 MET A O 1
ATOM 1637 N N . LYS A 1 210 ? -16.049 -2.242 -10.461 1.00 95.06 210 LYS A N 1
ATOM 1638 C CA . LYS A 1 210 ? -16.015 -3.664 -10.830 1.00 95.06 210 LYS A CA 1
ATOM 1639 C C . LYS A 1 210 ? -15.831 -3.842 -12.331 1.00 95.06 210 LYS A C 1
ATOM 1641 O O . LYS A 1 210 ? -16.232 -2.977 -13.108 1.00 95.06 210 LYS A O 1
ATOM 1646 N N . ALA A 1 211 ? -15.327 -5.005 -12.729 1.00 94.50 211 ALA A N 1
ATOM 1647 C CA . ALA A 1 211 ? -15.205 -5.425 -14.122 1.00 94.50 211 ALA A CA 1
ATOM 1648 C C . ALA A 1 211 ? -16.540 -5.345 -14.887 1.00 94.50 211 ALA A C 1
ATOM 1650 O O . ALA A 1 211 ? -16.573 -4.860 -16.012 1.00 94.50 211 ALA A O 1
ATOM 1651 N N . GLU A 1 212 ? -17.636 -5.760 -14.244 1.00 95.25 212 GLU A N 1
ATOM 1652 C CA . GLU A 1 212 ? -19.013 -5.684 -14.759 1.00 95.25 212 GLU A CA 1
ATOM 1653 C C . GLU A 1 212 ? -19.391 -4.250 -15.164 1.00 95.25 212 GLU A C 1
ATOM 1655 O O . GLU A 1 212 ? -19.737 -3.997 -16.316 1.00 95.25 212 GLU A O 1
ATOM 1660 N N . ARG A 1 213 ? -19.212 -3.280 -14.255 1.00 94.75 213 ARG A N 1
ATOM 1661 C CA . ARG A 1 213 ? -19.530 -1.871 -14.524 1.00 94.75 213 ARG A CA 1
ATOM 1662 C C . ARG A 1 213 ? -18.597 -1.238 -15.561 1.00 94.75 213 ARG A C 1
ATOM 1664 O O . ARG A 1 213 ? -19.020 -0.340 -16.281 1.00 94.75 213 ARG A O 1
ATOM 1671 N N . LEU A 1 214 ? -17.342 -1.684 -15.654 1.00 94.19 214 LEU A N 1
ATOM 1672 C CA . LEU A 1 214 ? -16.446 -1.244 -16.726 1.00 94.19 214 LEU A CA 1
ATOM 1673 C C . LEU A 1 214 ? -16.892 -1.778 -18.091 1.00 94.19 214 LEU A C 1
ATOM 1675 O O . LEU A 1 214 ? -16.881 -1.015 -19.052 1.00 94.19 214 LEU A O 1
ATOM 1679 N N . ALA A 1 215 ? -17.325 -3.039 -18.182 1.00 94.81 215 ALA A N 1
ATOM 1680 C CA . ALA A 1 215 ? -17.845 -3.607 -19.426 1.00 94.81 215 ALA A CA 1
ATOM 1681 C C . ALA A 1 215 ? -19.066 -2.819 -19.935 1.00 94.81 215 ALA A C 1
ATOM 1683 O O . ALA A 1 215 ? -19.086 -2.417 -21.092 1.00 94.81 215 ALA A O 1
ATOM 1684 N N . GLU A 1 216 ? -20.015 -2.479 -19.055 1.00 96.38 216 GLU A N 1
ATOM 1685 C CA . GLU A 1 216 ? -21.156 -1.610 -19.398 1.00 96.38 216 GLU A CA 1
ATOM 1686 C C . GLU A 1 216 ? -20.755 -0.233 -19.960 1.00 96.38 216 GLU A C 1
ATOM 1688 O O . GLU A 1 216 ? -21.529 0.365 -20.698 1.00 96.38 216 GLU A O 1
ATOM 1693 N N . ILE A 1 217 ? -19.592 0.305 -19.575 1.00 95.62 217 ILE A N 1
ATOM 1694 C CA . ILE A 1 217 ? -19.101 1.614 -20.039 1.00 95.62 217 ILE A CA 1
ATO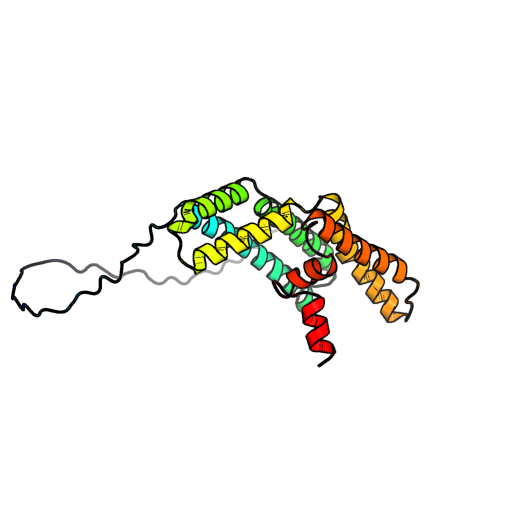M 1695 C C . ILE A 1 217 ? -18.363 1.493 -21.380 1.00 95.62 217 ILE A C 1
ATOM 1697 O O . ILE A 1 217 ? -18.409 2.427 -22.172 1.00 95.62 217 ILE A O 1
ATOM 1701 N N . PHE A 1 218 ? -17.673 0.377 -21.634 1.00 94.81 218 PHE A N 1
ATOM 1702 C CA . PHE A 1 218 ? -16.933 0.158 -22.884 1.00 94.81 218 PHE A CA 1
ATOM 1703 C C . PHE A 1 218 ? -17.804 -0.351 -24.044 1.00 94.81 218 PHE A C 1
ATOM 1705 O O . PHE A 1 218 ? -17.408 -0.191 -25.194 1.00 94.81 218 PHE A O 1
ATOM 1712 N N . GLU A 1 219 ? -18.971 -0.931 -23.754 1.00 93.00 219 GLU A N 1
ATOM 1713 C CA . GLU A 1 219 ? -19.948 -1.414 -24.747 1.00 93.00 219 GLU A CA 1
ATOM 1714 C C . GLU A 1 219 ? -21.063 -0.382 -25.066 1.00 93.00 219 GLU A C 1
ATOM 1716 O O . GLU A 1 219 ? -22.044 -0.726 -25.730 1.00 93.00 219 GLU A O 1
ATOM 1721 N N . ALA A 1 220 ? -20.944 0.862 -24.575 1.00 70.94 220 ALA A N 1
ATOM 1722 C CA . ALA A 1 220 ? -21.937 1.944 -24.699 1.00 70.94 220 ALA A CA 1
ATOM 1723 C C . ALA A 1 220 ? -21.519 3.062 -25.675 1.00 70.94 220 ALA A C 1
ATOM 1725 O O . ALA A 1 220 ? -22.430 3.578 -26.365 1.00 70.94 220 ALA A O 1
#

Radius of gyration: 28.35 Å; chains: 1; bounding box: 90×61×65 Å

Secondary structure (DSSP, 8-state):
------------------------------------------------HHHHHHHHHHHHHHHHHHHHHHHHHHHHHT--GGGHHHHHHHHHHHHHHHHHHHT-HHHHHHHHHHHHTGGG--HHHHHHHHHHHHHHHHHHSS-HHHHHHHHHHHHHHHHHHHHHHHTT-HHHHHHHHHHHHHHHHHHHHHH-TTS-HHHHHHTTTSTT--HHHHHHHHT-

Foldseek 3Di:
DDDDDDDDDDDDDDDDDDDDDDDDDDDDDDDDDDDPPPCPPPLVLPPQPLLVQLVVLVVVLVVLVVVLVVLVVCVVPPDDPVCVVVSVVVNVVSVVVSLCSLQDPSNVVSLVSLVVVVVSDDPVSVVVSVVSVLSSLLSNLADPVLVVLCVVLVVVLVVQVVVCVVVVNVPSNVVSVVSVVVSLQVSCCRRPVPDDSVQSVVCVPPNPDDPVVVVVVVVD

Organism: NCBI:txid464258

Sequence (220 aa):
VMRLHCVATATTAWAGTRAVLRSAATLRNNVRSGRHFVATRSVAMTQSEAYKLLAEELKEIDALNGIDSILGWDELVIMKEKSAGSRAAQKAALASVIHQRQTSEKLGKLIQGAEQEEAGLGDFERASVRDARLRFDKKTKMPEELAKLEARLGSEGYQAWAKARENDDYDSFKPVLAKIVQLRKDEAKAVAPEKLPYDYQIDKFERGMKAERLAEIFEA